Protein AF-0000000067792414 (afdb_homodimer)

Sequence (280 aa):
MQKIRAKAVCLFRNDGKILLAEGYDPIKDEHYVLPLGGGIEFGESSQAAAEREVQEEISAATSDFSLLGVSENIFSCNGKPGHEIVFVYEARFQDELLYQQDIIHGIETNGVPIVTRWFDIDLLRSGEINFYPHGIVDMIMQKIRAKAVCLFRNDGKILLAEGYDPIKDEHYVLPLGGGIEFGESSQAAAEREVQEEISAATSDFSLLGVSENIFSCNGKPGHEIVFVYEARFQDELLYQQDIIHGIETNGVPIVTRWFDIDLLRSGEINFYPHGIVDMI

Organism: Pectobacterium atrosepticum (strain SCRI 1043 / ATCC BAA-672) (NCBI:txid218491)

Secondary structure (DSSP, 8-state):
---PEEEEEEE-EETTEEEEEEEEETTTTEEEEE-EEEEPPTT--HHHHHHHHHHHHH---EEEEEEEEEEEEEEEETTEEEEEEEEEEEEEESSGGGGG-SEEEEE-TTS-EEEEEEEEHHHHHHTSS-BSSTTSGGG-/---PEEEEEEE-EETTEEEEEEEEETTTTEEEEE-EEEEPPTT--HHHHHHHHHHHHH---EEEEEEEEEEEEEEEETTEEEEEEEEEEEEEESSGGGGG-SEEEEE-TTS-EEEEEEEEHHHHHHTSS-BSSTTSGGG-

Foldseek 3Di:
DADAFEKEFEWEDDPQWTKWWWDADPVVRAIATEGQITGDDPPGDSVRRHQVRCCQWQNFHKADKDWLDKDWDWDDDPNRTHTYIYTYIYIYTPDPVVSVDQWGWTAHPVGHIIIMGIGHLVCVLVCVHHYPDPPVNVSD/DADAFEKEFEWEDDPQWTKWWWDADPVVRAIATEGQITGDDPPGDSVRRHQVRCCQWQNFGKADKDWLDKDWDWDDDPNRTHTYIYTYIYIYTPDCVVSVDQWGWTAHPVGHIIIMGIGHLVCVLVCVHHYPDPPVNVSD

Structure (mmCIF, N/CA/C/O backbone):
data_AF-0000000067792414-model_v1
#
loop_
_entity.id
_entity.type
_entity.pdbx_description
1 polymer 'Nudix hydrolase domain-containing protein'
#
loop_
_atom_site.group_PDB
_atom_site.id
_atom_site.type_symbol
_atom_site.label_atom_id
_atom_site.label_alt_id
_atom_site.label_comp_id
_atom_site.label_asym_id
_atom_site.label_entity_id
_atom_site.label_seq_id
_atom_site.pdbx_PDB_ins_code
_atom_site.Cartn_x
_atom_site.Cartn_y
_atom_site.Cartn_z
_atom_site.occupancy
_atom_site.B_iso_or_equiv
_atom_site.auth_seq_id
_atom_site.auth_comp_id
_atom_site.auth_asym_id
_atom_site.auth_atom_id
_atom_site.pdbx_PDB_model_num
ATOM 1 N N . MET A 1 1 ? -2.379 9.438 -19.266 1 58.72 1 MET A N 1
ATOM 2 C CA . MET A 1 1 ? -1.65 9.797 -18.062 1 58.72 1 MET A CA 1
ATOM 3 C C . MET A 1 1 ? -1.178 8.555 -17.312 1 58.72 1 MET A C 1
ATOM 5 O O . MET A 1 1 ? -1.906 7.562 -17.234 1 58.72 1 MET A O 1
ATOM 9 N N . GLN A 1 2 ? 0.109 8.438 -16.969 1 82.12 2 GLN A N 1
ATOM 10 C CA . GLN A 1 2 ? 0.71 7.312 -16.25 1 82.12 2 GLN A CA 1
ATOM 11 C C . GLN A 1 2 ? 0.039 7.098 -14.906 1 82.12 2 GLN A C 1
ATOM 13 O O . GLN A 1 2 ? -0.348 8.062 -14.234 1 82.12 2 GLN A O 1
ATOM 18 N N . LYS A 1 3 ? -0.367 5.957 -14.664 1 91.75 3 LYS A N 1
ATOM 19 C CA . LYS A 1 3 ? -1.106 5.652 -13.445 1 91.75 3 LYS A CA 1
ATOM 20 C C . LYS A 1 3 ? -0.312 4.715 -12.539 1 91.75 3 LYS A C 1
ATOM 22 O O . LYS A 1 3 ? 0.442 3.869 -13.023 1 91.75 3 LYS A O 1
ATOM 27 N N . ILE A 1 4 ? -0.487 4.969 -11.227 1 97.69 4 ILE A N 1
ATOM 28 C CA . ILE A 1 4 ? 0.033 4.027 -10.242 1 97.69 4 ILE A CA 1
ATOM 29 C C . ILE A 1 4 ? -0.891 2.816 -10.148 1 97.69 4 ILE A C 1
ATOM 31 O O . ILE A 1 4 ? -2.084 2.959 -9.875 1 97.69 4 ILE A O 1
ATOM 35 N N . ARG A 1 5 ? -0.398 1.658 -10.359 1 96.94 5 ARG A N 1
ATOM 36 C CA . ARG A 1 5 ? -1.213 0.448 -10.359 1 96.94 5 ARG A CA 1
ATOM 37 C C . ARG A 1 5 ? -1.241 -0.192 -8.969 1 96.94 5 ARG A C 1
ATOM 39 O O . ARG A 1 5 ? -0.203 -0.322 -8.32 1 96.94 5 ARG A O 1
ATOM 46 N N . ALA A 1 6 ? -2.389 -0.502 -8.531 1 98.31 6 ALA A N 1
ATOM 47 C CA . ALA A 1 6 ? -2.574 -1.26 -7.293 1 98.31 6 ALA A CA 1
ATOM 48 C C . ALA A 1 6 ? -2.758 -2.746 -7.586 1 98.31 6 ALA A C 1
ATOM 50 O O . ALA A 1 6 ? -3.645 -3.131 -8.352 1 98.31 6 ALA A O 1
ATOM 51 N N . LYS A 1 7 ? -1.931 -3.557 -6.953 1 97.94 7 LYS A N 1
ATOM 52 C CA . LYS A 1 7 ? -1.979 -4.996 -7.184 1 97.94 7 LYS A CA 1
ATOM 53 C C . LYS A 1 7 ? -1.979 -5.766 -5.863 1 97.94 7 LYS A C 1
ATOM 55 O O . LYS A 1 7 ? -1.58 -5.227 -4.828 1 97.94 7 LYS A O 1
ATOM 60 N N . ALA A 1 8 ? -2.463 -6.918 -5.926 1 98.5 8 ALA A N 1
ATOM 61 C CA . ALA A 1 8 ? -2.383 -7.875 -4.824 1 98.5 8 ALA A CA 1
ATOM 62 C C . ALA A 1 8 ? -1.858 -9.227 -5.309 1 98.5 8 ALA A C 1
ATOM 64 O O . ALA A 1 8 ? -2.248 -9.703 -6.379 1 98.5 8 ALA A O 1
ATOM 65 N N . VAL A 1 9 ? -0.968 -9.75 -4.527 1 98.25 9 VAL A N 1
ATOM 66 C CA . VAL A 1 9 ? -0.445 -11.07 -4.855 1 98.25 9 VAL A CA 1
ATOM 67 C C . VAL A 1 9 ? -0.562 -11.984 -3.639 1 98.25 9 VAL A C 1
ATOM 69 O O . VAL A 1 9 ? -0.75 -11.516 -2.514 1 98.25 9 VAL A O 1
ATOM 72 N N . CYS A 1 10 ? -0.439 -13.234 -3.885 1 98.31 10 CYS A N 1
ATOM 73 C CA . CYS A 1 10 ? -0.606 -14.242 -2.836 1 98.31 10 CYS A CA 1
ATOM 74 C C . CYS A 1 10 ? 0.487 -15.297 -2.914 1 98.31 10 CYS A C 1
ATOM 76 O O . CYS A 1 10 ? 0.725 -15.875 -3.977 1 98.31 10 CYS A O 1
ATOM 78 N N . LEU A 1 11 ? 1.101 -15.508 -1.815 1 98.06 11 LEU A N 1
ATOM 79 C CA . LEU A 1 11 ? 2.152 -16.516 -1.709 1 98.06 11 LEU A CA 1
ATOM 80 C C . LEU A 1 11 ? 1.638 -17.766 -1.017 1 98.06 11 LEU A C 1
ATOM 82 O O . LEU A 1 11 ? 0.864 -17.688 -0.061 1 98.06 11 LEU A O 1
ATOM 86 N N . PHE A 1 12 ? 2.033 -18.875 -1.453 1 98.19 12 PHE A N 1
ATOM 87 C CA . PHE A 1 12 ? 1.779 -20.172 -0.854 1 98.19 12 PHE A CA 1
ATOM 88 C C . PHE A 1 12 ? 3.088 -20.891 -0.542 1 98.19 12 PHE A C 1
ATOM 90 O O . PHE A 1 12 ? 3.926 -21.078 -1.426 1 98.19 12 PHE A O 1
ATOM 97 N N . ARG A 1 13 ? 3.227 -21.25 0.721 1 97 13 ARG A N 1
ATOM 98 C CA . ARG A 1 13 ? 4.461 -21.906 1.148 1 97 13 ARG A CA 1
ATOM 99 C C . ARG A 1 13 ? 4.227 -23.391 1.432 1 97 13 ARG A C 1
ATOM 101 O O . ARG A 1 13 ? 3.168 -23.766 1.941 1 97 13 ARG A O 1
ATOM 108 N N . ASN A 1 14 ? 5.207 -24.109 1.056 1 96.25 14 ASN A N 1
ATOM 109 C CA . ASN A 1 14 ? 5.207 -25.547 1.294 1 96.25 14 ASN A CA 1
ATOM 110 C C . ASN A 1 14 ? 6.625 -26.094 1.411 1 96.25 14 ASN A C 1
ATOM 112 O O . ASN A 1 14 ? 7.363 -26.141 0.426 1 96.25 14 ASN A O 1
ATOM 116 N N . ASP A 1 15 ? 7.062 -26.609 2.607 1 95.38 15 ASP A N 1
ATOM 117 C CA . ASP A 1 15 ? 8.336 -27.297 2.84 1 95.38 15 ASP A CA 1
ATOM 118 C C . ASP A 1 15 ? 9.5 -26.469 2.301 1 95.38 15 ASP A C 1
ATOM 120 O O . ASP A 1 15 ? 10.305 -26.969 1.507 1 95.38 15 ASP A O 1
ATOM 124 N N . GLY A 1 16 ? 9.516 -25.203 2.693 1 95.25 16 GLY A N 1
ATOM 125 C CA . GLY A 1 16 ? 10.617 -24.328 2.328 1 95.25 16 GLY A CA 1
ATOM 126 C C . GLY A 1 16 ? 10.547 -23.844 0.895 1 95.25 16 GLY A C 1
ATOM 127 O O . GLY A 1 16 ? 11.516 -23.281 0.374 1 95.25 16 GLY A O 1
ATOM 128 N N . LYS A 1 17 ? 9.43 -24.047 0.242 1 97.19 17 LYS A N 1
ATOM 129 C CA . LYS A 1 17 ? 9.234 -23.609 -1.141 1 97.19 17 LYS A CA 1
ATOM 130 C C . LYS A 1 17 ? 8.047 -22.656 -1.263 1 97.19 17 LYS A C 1
ATOM 132 O O . LYS A 1 17 ? 7.195 -22.609 -0.376 1 97.19 17 LYS A O 1
ATOM 137 N N . ILE A 1 18 ? 8.016 -21.938 -2.367 1 97.44 18 ILE A N 1
ATOM 138 C CA . ILE A 1 18 ? 6.938 -21.016 -2.686 1 97.44 18 ILE A CA 1
ATOM 139 C C . ILE A 1 18 ? 6.406 -21.312 -4.09 1 97.44 18 ILE A C 1
ATOM 141 O O . ILE A 1 18 ? 7.184 -21.547 -5.016 1 97.44 18 ILE A O 1
ATOM 145 N N . LEU A 1 19 ? 5.094 -21.344 -4.191 1 97.62 19 LEU A N 1
ATOM 146 C CA . LEU A 1 19 ? 4.473 -21.547 -5.496 1 97.62 19 LEU A CA 1
ATOM 147 C C . LEU A 1 19 ? 4.523 -20.266 -6.324 1 97.62 19 LEU A C 1
ATOM 149 O O . LEU A 1 19 ? 4.023 -19.219 -5.895 1 97.62 19 LEU A O 1
ATOM 153 N N . LEU A 1 20 ? 5.121 -20.344 -7.5 1 97.38 20 LEU A N 1
ATOM 154 C CA . LEU A 1 20 ? 5.25 -19.188 -8.375 1 97.38 20 LEU A CA 1
ATOM 155 C C . LEU A 1 20 ? 4.949 -19.562 -9.82 1 97.38 20 LEU A C 1
ATOM 157 O O . LEU A 1 20 ? 5.145 -20.703 -10.227 1 97.38 20 LEU A O 1
ATOM 161 N N . ALA A 1 21 ? 4.434 -18.578 -10.531 1 96.81 21 ALA A N 1
ATOM 162 C CA . ALA A 1 21 ? 4.227 -18.734 -11.969 1 96.81 21 ALA A CA 1
ATOM 163 C C . ALA A 1 21 ? 5.5 -18.406 -12.75 1 96.81 21 ALA A C 1
ATOM 165 O O . ALA A 1 21 ? 6.238 -17.484 -12.383 1 96.81 21 ALA A O 1
ATOM 166 N N . GLU A 1 22 ? 5.668 -19.094 -13.797 1 95.31 22 GLU A N 1
ATOM 167 C CA . GLU A 1 22 ? 6.836 -18.859 -14.648 1 95.31 22 GLU A CA 1
ATOM 168 C C . GLU A 1 22 ? 6.5 -17.938 -15.812 1 95.31 22 GLU A C 1
ATOM 170 O O . GLU A 1 22 ? 5.41 -18.031 -16.391 1 95.31 22 GLU A O 1
ATOM 175 N N . GLY A 1 23 ? 7.453 -17 -16.047 1 91.56 23 GLY A N 1
ATOM 176 C CA . GLY A 1 23 ? 7.375 -16.125 -17.219 1 91.56 23 GLY A CA 1
ATOM 177 C C . GLY A 1 23 ? 8.664 -16.094 -18.016 1 91.56 23 GLY A C 1
ATOM 178 O O . GLY A 1 23 ? 9.695 -16.594 -17.562 1 91.56 23 GLY A O 1
ATOM 179 N N . TYR A 1 24 ? 8.492 -15.578 -19.281 1 89.94 24 TYR A N 1
ATOM 180 C CA . TYR A 1 24 ? 9.648 -15.438 -20.172 1 89.94 24 TYR A CA 1
ATOM 181 C C . TYR A 1 24 ? 9.648 -14.086 -20.859 1 89.94 24 TYR A C 1
ATOM 183 O O . TYR A 1 24 ? 8.617 -13.648 -21.391 1 89.94 24 TYR A O 1
ATOM 191 N N . ASP A 1 25 ? 10.719 -13.398 -20.719 1 87.38 25 ASP A N 1
ATOM 192 C CA . ASP A 1 25 ? 10.93 -12.141 -21.422 1 87.38 25 ASP A CA 1
ATOM 193 C C . ASP A 1 25 ? 11.781 -12.352 -22.672 1 87.38 25 ASP A C 1
ATOM 195 O O . ASP A 1 25 ? 13 -12.484 -22.594 1 87.38 25 ASP A O 1
ATOM 199 N N . PRO A 1 26 ? 11.195 -12.32 -23.812 1 87.5 26 PRO A N 1
ATOM 200 C CA . PRO A 1 26 ? 11.938 -12.617 -25.031 1 87.5 26 PRO A CA 1
ATOM 201 C C . PRO A 1 26 ? 12.961 -11.531 -25.375 1 87.5 26 PRO A C 1
ATOM 203 O O . PRO A 1 26 ? 13.969 -11.812 -26.031 1 87.5 26 PRO A O 1
ATOM 206 N N . ILE A 1 27 ? 12.734 -10.289 -25.016 1 85.31 27 ILE A N 1
ATOM 207 C CA . ILE A 1 27 ? 13.648 -9.188 -25.297 1 85.31 27 ILE A CA 1
ATOM 208 C C . ILE A 1 27 ? 14.938 -9.375 -24.5 1 85.31 27 ILE A C 1
ATOM 210 O O . ILE A 1 27 ? 16.031 -9.266 -25.047 1 85.31 27 ILE A O 1
ATOM 214 N N . LYS A 1 28 ? 14.797 -9.797 -23.266 1 84.94 28 LYS A N 1
ATOM 215 C CA . LYS A 1 28 ? 15.953 -9.984 -22.391 1 84.94 28 LYS A CA 1
ATOM 216 C C . LYS A 1 28 ? 16.438 -11.43 -22.422 1 84.94 28 LYS A C 1
ATOM 218 O O . LYS A 1 28 ? 17.484 -11.75 -21.844 1 84.94 28 LYS A O 1
ATOM 223 N N . ASP A 1 29 ? 15.711 -12.188 -23.078 1 87.94 29 ASP A N 1
ATOM 224 C CA . ASP A 1 29 ? 15.969 -13.625 -23.094 1 87.94 29 ASP A CA 1
ATOM 225 C C . ASP A 1 29 ? 16.141 -14.164 -21.672 1 87.94 29 ASP A C 1
ATOM 227 O O . ASP A 1 29 ? 17.141 -14.836 -21.391 1 87.94 29 ASP A O 1
ATOM 231 N N . GLU A 1 30 ? 15.188 -13.852 -20.781 1 90.88 30 GLU A N 1
ATOM 232 C CA . GLU A 1 30 ? 15.289 -14.164 -19.359 1 90.88 30 GLU A CA 1
ATOM 233 C C . GLU A 1 30 ? 14 -14.805 -18.844 1 90.88 30 GLU A C 1
ATOM 235 O O . GLU A 1 30 ? 12.906 -14.344 -19.156 1 90.88 30 GLU A O 1
ATOM 240 N N . HIS A 1 31 ? 14.258 -15.945 -18.109 1 93.06 31 HIS A N 1
ATOM 241 C CA . HIS A 1 31 ? 13.141 -16.531 -17.375 1 93.06 31 HIS A CA 1
ATOM 242 C C . HIS A 1 31 ? 12.953 -15.836 -16.031 1 93.06 31 HIS A C 1
ATOM 244 O O . HIS A 1 31 ? 13.93 -15.461 -15.375 1 93.06 31 HIS A O 1
ATOM 250 N N . TYR A 1 32 ? 11.742 -15.617 -15.703 1 94.44 32 TYR A N 1
ATOM 251 C CA . TYR A 1 32 ? 11.445 -15.023 -14.398 1 94.44 32 TYR A CA 1
ATOM 252 C C . TYR A 1 32 ? 10.242 -15.695 -13.758 1 94.44 32 TYR A C 1
ATOM 254 O O . TYR A 1 32 ? 9.547 -16.5 -14.391 1 94.44 32 TYR A O 1
ATOM 262 N N . VAL A 1 33 ? 10.094 -15.438 -12.477 1 96 33 VAL A N 1
ATOM 263 C CA . VAL A 1 33 ? 8.953 -16 -11.758 1 96 33 VAL A CA 1
ATOM 264 C C . VAL A 1 33 ? 8.18 -14.891 -11.055 1 96 33 VAL A C 1
ATOM 266 O O . VAL A 1 33 ? 8.734 -13.844 -10.734 1 96 33 VAL A O 1
ATOM 269 N N . LEU A 1 34 ? 6.887 -15.156 -10.891 1 95.5 34 LEU A N 1
ATOM 270 C CA . LEU A 1 34 ? 5.988 -14.195 -10.258 1 95.5 34 LEU A CA 1
ATOM 271 C C . LEU A 1 34 ? 5 -14.906 -9.336 1 95.5 34 LEU A C 1
ATOM 273 O O . LEU A 1 34 ? 4.594 -16.031 -9.609 1 95.5 34 LEU A O 1
ATOM 277 N N . PRO A 1 35 ? 4.625 -14.234 -8.297 1 97.19 35 PRO A N 1
ATOM 278 C CA . PRO A 1 35 ? 3.521 -14.797 -7.516 1 97.19 35 PRO A CA 1
ATOM 279 C C . PRO A 1 35 ? 2.188 -14.75 -8.258 1 97.19 35 PRO A C 1
ATOM 281 O O . PRO A 1 35 ? 2.061 -14.039 -9.258 1 97.19 35 PRO A O 1
ATOM 284 N N . LEU A 1 36 ? 1.256 -15.578 -7.762 1 97.12 36 LEU A N 1
ATOM 285 C CA . LEU A 1 36 ? -0.116 -15.445 -8.242 1 97.12 36 LEU A CA 1
ATOM 286 C C . LEU A 1 36 ? -0.734 -14.133 -7.766 1 97.12 36 LEU A C 1
ATOM 288 O O . LEU A 1 36 ? -0.473 -13.688 -6.645 1 97.12 36 LEU A O 1
ATOM 292 N N . GLY A 1 37 ? -1.509 -13.562 -8.516 1 97.44 37 GLY A N 1
ATOM 293 C CA . GLY A 1 37 ? -2.123 -12.289 -8.164 1 97.44 37 GLY A CA 1
ATOM 294 C C . GLY A 1 37 ? -2.381 -11.398 -9.367 1 97.44 37 GLY A C 1
ATOM 295 O O . GLY A 1 37 ? -2.25 -11.836 -10.508 1 97.44 37 GLY A O 1
ATOM 296 N N . GLY A 1 38 ? -2.812 -10.148 -9.07 1 96.88 38 GLY A N 1
ATOM 297 C CA . GLY A 1 38 ? -3.131 -9.227 -10.148 1 96.88 38 GLY A CA 1
ATOM 298 C C . GLY A 1 38 ? -3.67 -7.898 -9.648 1 96.88 38 GLY A C 1
ATOM 299 O O . GLY A 1 38 ? -3.418 -7.508 -8.508 1 96.88 38 GLY A O 1
ATOM 300 N N . GLY A 1 39 ? -4.324 -7.238 -10.594 1 97.12 39 GLY A N 1
ATOM 301 C CA . GLY A 1 39 ? -4.812 -5.902 -10.289 1 97.12 39 GLY A CA 1
ATOM 302 C C . GLY A 1 39 ? -5.965 -5.898 -9.305 1 97.12 39 GLY A C 1
ATOM 303 O O . GLY A 1 39 ? -6.82 -6.785 -9.344 1 97.12 39 GLY A O 1
ATOM 304 N N . ILE A 1 40 ? -5.965 -4.895 -8.438 1 98.19 40 ILE A N 1
ATOM 305 C CA . ILE A 1 40 ? -7.078 -4.633 -7.539 1 98.19 40 ILE A CA 1
ATOM 306 C C . ILE A 1 40 ? -8.125 -3.771 -8.25 1 98.19 40 ILE A C 1
ATOM 308 O O . ILE A 1 40 ? -7.793 -2.74 -8.836 1 98.19 40 ILE A O 1
ATOM 312 N N . GLU A 1 41 ? -9.359 -4.184 -8.188 1 97.44 41 GLU A N 1
ATOM 313 C CA . GLU A 1 41 ? -10.438 -3.387 -8.766 1 97.44 41 GLU A CA 1
ATOM 314 C C . GLU A 1 41 ? -10.961 -2.363 -7.762 1 97.44 41 GLU A C 1
ATOM 316 O O . GLU A 1 41 ? -10.969 -2.615 -6.555 1 97.44 41 GLU A O 1
ATOM 321 N N . PHE A 1 42 ? -11.43 -1.312 -8.352 1 97.75 42 PHE A N 1
ATOM 322 C CA . PHE A 1 42 ? -11.984 -0.268 -7.504 1 97.75 42 PHE A CA 1
ATOM 323 C C . PHE A 1 42 ? -13.109 -0.818 -6.637 1 97.75 42 PHE A C 1
ATOM 325 O O . PHE A 1 42 ? -14.016 -1.486 -7.141 1 97.75 42 PHE A O 1
ATOM 332 N N . GLY A 1 43 ? -13.016 -0.556 -5.305 1 97.31 43 GLY A N 1
ATOM 333 C CA . GLY A 1 43 ? -14.039 -1.001 -4.375 1 97.31 43 GLY A CA 1
ATOM 334 C C . GLY A 1 43 ? -13.789 -2.398 -3.838 1 97.31 43 GLY A C 1
ATOM 335 O O . GLY A 1 43 ? -14.492 -2.852 -2.926 1 97.31 43 GLY A O 1
ATOM 336 N N . GLU A 1 44 ? -12.836 -3.062 -4.375 1 97.62 44 GLU A N 1
ATOM 337 C CA . GLU A 1 44 ? -12.422 -4.395 -3.939 1 97.62 44 GLU A CA 1
ATOM 338 C C . GLU A 1 44 ? -11.234 -4.316 -2.994 1 97.62 44 GLU A C 1
ATOM 340 O O . GLU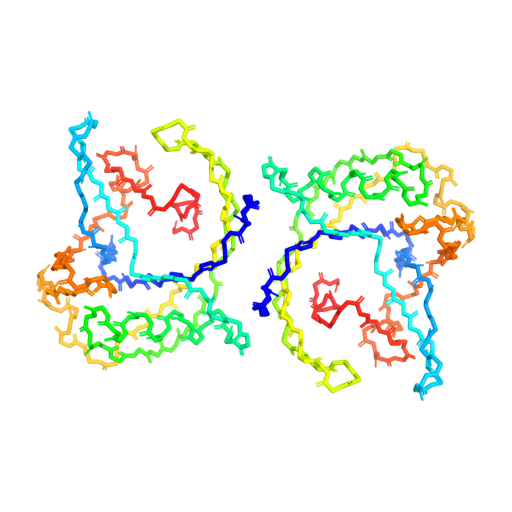 A 1 44 ? -10.258 -3.611 -3.27 1 97.62 44 GLU A O 1
ATOM 345 N N . SER A 1 45 ? -11.367 -4.965 -1.84 1 98.25 45 SER A N 1
ATOM 346 C CA . SER A 1 45 ? -10.203 -4.992 -0.968 1 98.25 45 SER A CA 1
ATOM 347 C C . SER A 1 45 ? -9.039 -5.734 -1.623 1 98.25 45 SER A C 1
ATOM 349 O O . SER A 1 45 ? -9.25 -6.602 -2.477 1 98.25 45 SER A O 1
ATOM 351 N N . SER A 1 46 ? -7.855 -5.418 -1.183 1 98.69 46 SER A N 1
ATOM 352 C CA . SER A 1 46 ? -6.672 -6.09 -1.709 1 98.69 46 SER A CA 1
ATOM 353 C C . SER A 1 46 ? -6.727 -7.59 -1.439 1 98.69 46 SER A C 1
ATOM 355 O O . SER A 1 46 ? -6.32 -8.391 -2.283 1 98.69 46 SER A O 1
ATOM 357 N N . GLN A 1 47 ? -7.184 -7.988 -0.277 1 98.69 47 GLN A N 1
ATOM 358 C CA . GLN A 1 47 ? -7.301 -9.414 0.031 1 98.69 47 GLN A CA 1
ATOM 359 C C . GLN A 1 47 ? -8.281 -10.102 -0.915 1 98.69 47 GLN A C 1
ATOM 361 O O . GLN A 1 47 ? -8 -11.188 -1.426 1 98.69 47 GLN A O 1
ATOM 366 N N . ALA A 1 48 ? -9.43 -9.477 -1.096 1 98.62 48 ALA A N 1
ATOM 367 C CA . ALA A 1 48 ? -10.422 -10.023 -2.014 1 98.62 48 ALA A CA 1
ATOM 368 C C . ALA A 1 48 ? -9.852 -10.156 -3.424 1 98.62 48 ALA A C 1
ATOM 370 O O . ALA A 1 48 ? -10.133 -11.133 -4.125 1 98.62 48 ALA A O 1
ATOM 371 N N . ALA A 1 49 ? -9.148 -9.164 -3.846 1 98.5 49 ALA A N 1
ATOM 372 C CA . ALA A 1 49 ? -8.508 -9.211 -5.156 1 98.5 49 ALA A CA 1
ATOM 373 C C . ALA A 1 49 ? -7.551 -10.391 -5.262 1 98.5 49 ALA A C 1
ATOM 375 O O . ALA A 1 49 ? -7.551 -11.117 -6.262 1 98.5 49 ALA A O 1
ATOM 376 N N . ALA A 1 50 ? -6.73 -10.578 -4.211 1 98.44 50 ALA A N 1
ATOM 377 C CA . ALA A 1 50 ? -5.801 -11.703 -4.195 1 98.44 50 ALA A CA 1
ATOM 378 C C . ALA A 1 50 ? -6.539 -13.031 -4.324 1 98.44 50 ALA A C 1
ATOM 380 O O . ALA A 1 50 ? -6.156 -13.883 -5.125 1 98.44 50 ALA A O 1
ATOM 381 N N . GLU A 1 51 ? -7.574 -13.125 -3.547 1 98.5 51 GLU A N 1
ATOM 382 C CA . GLU A 1 51 ? -8.375 -14.344 -3.576 1 98.5 51 GLU A CA 1
ATOM 383 C C . GLU A 1 51 ? -8.992 -14.57 -4.953 1 98.5 51 GLU A C 1
ATOM 385 O O . GLU A 1 51 ? -8.914 -15.68 -5.5 1 98.5 51 GLU A O 1
ATOM 390 N N . ARG A 1 52 ? -9.594 -13.547 -5.473 1 97.88 52 ARG A N 1
ATOM 391 C CA . ARG A 1 52 ? -10.227 -13.633 -6.781 1 97.88 52 ARG A CA 1
ATOM 392 C C . ARG A 1 52 ? -9.211 -14 -7.859 1 97.88 52 ARG A C 1
ATOM 394 O O . ARG A 1 52 ? -9.469 -14.875 -8.688 1 97.88 52 ARG A O 1
ATOM 401 N N . GLU A 1 53 ? -8.078 -13.359 -7.895 1 97.5 53 GLU A N 1
ATOM 402 C CA . GLU A 1 53 ? -7.047 -13.602 -8.898 1 97.5 53 GLU A CA 1
ATOM 403 C C . GLU A 1 53 ? -6.539 -15.039 -8.844 1 97.5 53 GLU A C 1
ATOM 405 O O . GLU A 1 53 ? -6.285 -15.656 -9.875 1 97.5 53 GLU A O 1
ATOM 410 N N . VAL A 1 54 ? -6.344 -15.609 -7.613 1 97.62 54 VAL A N 1
ATOM 411 C CA . VAL A 1 54 ? -5.895 -16.984 -7.473 1 97.62 54 VAL A CA 1
ATOM 412 C C . VAL A 1 54 ? -6.941 -17.938 -8.055 1 97.62 54 VAL A C 1
ATOM 414 O O . VAL A 1 54 ? -6.605 -18.875 -8.781 1 97.62 54 VAL A O 1
ATOM 417 N N . GLN A 1 55 ? -8.172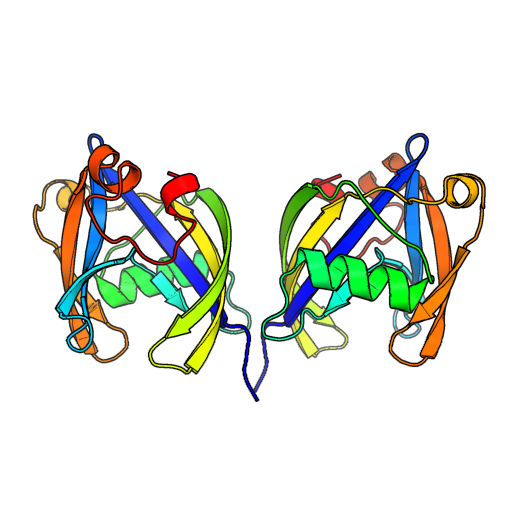 -17.641 -7.738 1 97 55 GLN A N 1
ATOM 418 C CA . GLN A 1 55 ? -9.258 -18.438 -8.297 1 97 55 GLN A CA 1
ATOM 419 C C . GLN A 1 55 ? -9.273 -18.359 -9.82 1 97 55 GLN A C 1
ATOM 421 O O . GLN A 1 55 ? -9.43 -19.375 -10.5 1 97 55 GLN A O 1
ATOM 426 N N . GLU A 1 56 ? -9.172 -17.188 -10.32 1 96.06 56 GLU A N 1
ATOM 427 C CA . GLU A 1 56 ? -9.195 -16.984 -11.766 1 96.06 56 GLU A CA 1
ATOM 428 C C . GLU A 1 56 ? -8.008 -17.656 -12.438 1 96.06 56 GLU A C 1
ATOM 430 O O . GLU A 1 56 ? -8.156 -18.266 -13.5 1 96.06 56 GLU A O 1
ATOM 435 N N . GLU A 1 57 ? -6.852 -17.625 -11.867 1 96.5 57 GLU A N 1
ATOM 436 C CA . GLU A 1 57 ? -5.621 -18.078 -12.508 1 96.5 57 GLU A CA 1
ATOM 437 C C . GLU A 1 57 ? -5.473 -19.594 -12.414 1 96.5 57 GLU A C 1
ATOM 439 O O . GLU A 1 57 ? -5.094 -20.25 -13.391 1 96.5 57 GLU A O 1
ATOM 444 N N . ILE A 1 58 ? -5.758 -20.203 -11.195 1 96.38 58 ILE A N 1
ATOM 445 C CA . ILE A 1 58 ? -5.465 -21.625 -11.07 1 96.38 58 ILE A CA 1
ATOM 446 C C . ILE A 1 58 ? -6.676 -22.359 -10.492 1 96.38 58 ILE A C 1
ATOM 448 O O . ILE A 1 58 ? -6.57 -23.516 -10.062 1 96.38 58 ILE A O 1
ATOM 452 N N . SER A 1 59 ? -7.801 -21.734 -10.359 1 95.31 59 SER A N 1
ATOM 453 C CA . SER A 1 59 ? -9.062 -22.312 -9.906 1 95.31 59 SER A CA 1
ATOM 454 C C . SER A 1 59 ? -8.922 -22.922 -8.516 1 95.31 59 SER A C 1
ATOM 456 O O . SER A 1 59 ? -9.398 -24.031 -8.273 1 95.31 59 SER A O 1
ATOM 458 N N . ALA A 1 60 ? -8.281 -22.25 -7.676 1 96.94 60 ALA A N 1
ATOM 459 C CA . ALA A 1 60 ? -8.062 -22.75 -6.324 1 96.94 60 ALA A CA 1
ATOM 460 C C . ALA A 1 60 ? -8.766 -21.891 -5.285 1 96.94 60 ALA A C 1
ATOM 462 O O . ALA A 1 60 ? -8.711 -20.656 -5.355 1 96.94 60 ALA A O 1
ATOM 463 N N . ALA A 1 61 ? -9.359 -22.594 -4.332 1 97.5 61 ALA A N 1
ATOM 464 C CA . ALA A 1 61 ? -9.914 -21.891 -3.174 1 97.5 61 ALA A CA 1
ATOM 465 C C . ALA A 1 61 ? -8.852 -21.672 -2.102 1 97.5 61 ALA A C 1
ATOM 467 O O . ALA A 1 61 ? -8.016 -22.547 -1.864 1 97.5 61 ALA A O 1
ATOM 468 N N . THR A 1 62 ? -8.977 -20.5 -1.447 1 98.19 62 THR A N 1
ATOM 469 C CA . THR A 1 62 ? -7.938 -20.141 -0.494 1 98.19 62 THR A CA 1
ATOM 470 C C . THR A 1 62 ? -8.547 -19.703 0.836 1 98.19 62 THR A C 1
ATOM 472 O O . THR A 1 62 ? -9.734 -19.375 0.902 1 98.19 62 THR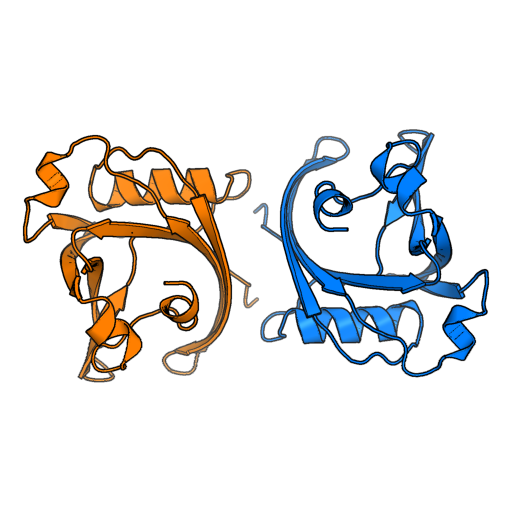 A O 1
ATOM 475 N N . SER A 1 63 ? -7.719 -19.828 1.916 1 97.69 63 SER A N 1
ATOM 476 C CA . SER A 1 63 ? -8.094 -19.422 3.262 1 97.69 63 SER A CA 1
ATOM 477 C C . SER A 1 63 ? -6.887 -18.906 4.039 1 97.69 63 SER A C 1
ATOM 479 O O . SER A 1 63 ? -5.77 -18.906 3.525 1 97.69 63 SER A O 1
ATOM 481 N N . ASP A 1 64 ? -7.137 -18.266 5.254 1 97.94 64 ASP A N 1
ATOM 482 C CA . ASP A 1 64 ? -6.117 -17.891 6.227 1 97.94 64 ASP A CA 1
ATOM 483 C C . ASP A 1 64 ? -5.164 -16.844 5.648 1 97.94 64 ASP A C 1
ATOM 485 O O . ASP A 1 64 ? -3.941 -17 5.711 1 97.94 64 ASP A O 1
ATOM 489 N N . PHE A 1 65 ? -5.684 -15.828 5.16 1 98.31 65 PHE A N 1
ATOM 490 C CA . PHE A 1 65 ? -4.867 -14.758 4.594 1 98.31 65 PHE A CA 1
ATOM 491 C C . PHE A 1 65 ? -4.137 -13.992 5.695 1 98.31 65 PHE A C 1
ATOM 493 O O . PHE A 1 65 ? -4.703 -13.734 6.758 1 98.31 65 PHE A O 1
ATOM 500 N N . SER A 1 66 ? -2.941 -13.688 5.438 1 98.06 66 SER A N 1
ATOM 501 C CA . SER A 1 66 ? -2.145 -12.781 6.254 1 98.06 66 SER A CA 1
ATOM 502 C C . SER A 1 66 ? -1.353 -11.805 5.391 1 98.06 66 SER A C 1
ATOM 504 O O . SER A 1 66 ? -0.681 -12.211 4.441 1 98.06 66 SER A O 1
ATOM 506 N N . LEU A 1 67 ? -1.468 -10.578 5.719 1 97.75 67 LEU A N 1
ATOM 507 C CA . LEU A 1 67 ? -0.7 -9.57 4.992 1 97.75 67 LEU A CA 1
ATOM 508 C C . LEU A 1 67 ? 0.756 -9.562 5.445 1 97.75 67 LEU A C 1
ATOM 510 O O . LEU A 1 67 ? 1.051 -9.266 6.605 1 97.75 67 LEU A O 1
ATOM 514 N N . LEU A 1 68 ? 1.655 -9.82 4.523 1 97.19 68 LEU A N 1
ATOM 515 C CA . LEU A 1 68 ? 3.08 -9.836 4.84 1 97.19 68 LEU A CA 1
ATOM 516 C C . LEU A 1 68 ? 3.668 -8.43 4.75 1 97.19 68 LEU A C 1
ATOM 518 O O . LEU A 1 68 ? 4.613 -8.102 5.469 1 97.19 68 LEU A O 1
ATOM 522 N N . GLY A 1 69 ? 3.176 -7.66 3.848 1 96.81 69 GLY A N 1
ATOM 523 C CA . GLY A 1 69 ? 3.645 -6.305 3.617 1 96.81 69 GLY A CA 1
ATOM 524 C C . GLY A 1 69 ? 3.131 -5.707 2.32 1 96.81 69 GLY A C 1
ATOM 525 O O . GLY A 1 69 ? 2.277 -6.297 1.655 1 96.81 69 GLY A O 1
ATOM 526 N N . VAL A 1 70 ? 3.506 -4.492 2.07 1 97.69 70 VAL A N 1
ATOM 527 C CA . VAL A 1 70 ? 3.166 -3.781 0.842 1 97.69 70 VAL A CA 1
ATOM 528 C C . VAL A 1 70 ? 4.441 -3.268 0.175 1 97.69 70 VAL A C 1
ATOM 530 O O . VAL A 1 70 ? 5.285 -2.648 0.828 1 97.69 70 VAL A O 1
ATOM 533 N N . SER A 1 71 ? 4.566 -3.592 -1.081 1 96.69 71 SER A N 1
ATOM 534 C CA . SER A 1 71 ? 5.746 -3.18 -1.833 1 96.69 71 SER A CA 1
ATOM 535 C C . SER A 1 71 ? 5.418 -2.047 -2.801 1 96.69 71 SER A C 1
ATOM 537 O O . SER A 1 71 ? 4.398 -2.094 -3.496 1 96.69 71 SER A O 1
ATOM 539 N N . GLU A 1 72 ? 6.199 -1.025 -2.77 1 97.38 72 GLU A N 1
ATOM 540 C CA . GLU A 1 72 ? 6.156 0.034 -3.773 1 97.38 72 GLU A CA 1
ATOM 541 C C . GLU A 1 72 ? 7.277 -0.131 -4.797 1 97.38 72 GLU A C 1
ATOM 543 O O . GLU A 1 72 ? 8.453 -0.185 -4.434 1 97.38 72 GLU A O 1
ATOM 548 N N . ASN A 1 73 ? 6.902 -0.246 -6.09 1 96.12 73 ASN A N 1
ATOM 549 C CA . ASN A 1 73 ? 7.887 -0.485 -7.141 1 96.12 73 ASN A CA 1
ATOM 550 C C . ASN A 1 73 ? 7.836 0.597 -8.219 1 96.12 73 ASN A C 1
ATOM 552 O O . ASN A 1 73 ? 6.785 0.825 -8.82 1 96.12 73 ASN A O 1
ATOM 556 N N . ILE A 1 74 ? 8.859 1.285 -8.375 1 96.06 74 ILE A N 1
ATOM 557 C CA . ILE A 1 74 ? 9.07 2.217 -9.477 1 96.06 74 ILE A CA 1
ATOM 558 C C . ILE A 1 74 ? 10.133 1.663 -10.43 1 96.06 74 ILE A C 1
ATOM 560 O O . ILE A 1 74 ? 11.258 1.385 -10.008 1 96.06 74 ILE A O 1
ATOM 564 N N . PHE A 1 75 ? 9.734 1.478 -11.688 1 93.56 75 PHE A N 1
ATOM 565 C CA . PHE A 1 75 ? 10.625 0.746 -12.586 1 93.56 75 PHE A CA 1
ATOM 566 C C . PHE A 1 75 ? 10.43 1.196 -14.031 1 93.56 75 PHE A C 1
ATOM 568 O O . PHE A 1 75 ? 9.602 2.068 -14.305 1 93.56 75 PHE A O 1
ATOM 575 N N . SER A 1 76 ? 11.312 0.747 -14.867 1 90.38 76 SER A N 1
ATOM 576 C CA . SER A 1 76 ? 11.211 0.937 -16.312 1 90.38 76 SER A CA 1
ATOM 577 C C . SER A 1 76 ? 11.258 -0.397 -17.047 1 90.38 76 SER A C 1
ATOM 579 O O . SER A 1 76 ? 12.102 -1.247 -16.75 1 90.38 76 SER A O 1
ATOM 581 N N . CYS A 1 77 ? 10.227 -0.635 -17.797 1 81.94 77 CYS A N 1
ATOM 582 C CA . CYS A 1 77 ? 10.188 -1.821 -18.641 1 81.94 77 CYS A CA 1
ATOM 583 C C . CYS A 1 77 ? 10.133 -1.438 -20.125 1 81.94 77 CYS A C 1
ATOM 585 O O . CYS A 1 77 ? 9.172 -0.818 -20.578 1 81.94 77 CYS A O 1
ATOM 587 N N . ASN A 1 78 ? 11.18 -1.919 -20.828 1 83.06 78 ASN A N 1
ATOM 588 C CA . ASN A 1 78 ? 11.266 -1.606 -22.25 1 83.06 78 ASN A CA 1
ATOM 589 C C . ASN A 1 78 ? 11.102 -0.112 -22.5 1 83.06 78 ASN A C 1
ATOM 591 O O . ASN A 1 78 ? 10.344 0.291 -23.391 1 83.06 78 ASN A O 1
ATOM 595 N N . GLY A 1 79 ? 11.633 0.748 -21.609 1 84.62 79 GLY A N 1
ATOM 596 C CA . GLY A 1 79 ? 11.641 2.195 -21.766 1 84.62 79 GLY A CA 1
ATOM 597 C C . GLY A 1 79 ? 10.383 2.857 -21.219 1 84.62 79 GLY A C 1
ATOM 598 O O . GLY A 1 79 ? 10.258 4.082 -21.25 1 84.62 79 GLY A O 1
ATOM 599 N N . LYS A 1 80 ? 9.5 2.084 -20.906 1 90.62 80 LYS A N 1
ATOM 600 C CA . LYS A 1 80 ? 8.273 2.645 -20.344 1 90.62 80 LYS A CA 1
ATOM 601 C C . LYS A 1 80 ? 8.305 2.621 -18.828 1 90.62 80 LYS A C 1
ATOM 603 O O . LYS A 1 80 ? 8.523 1.568 -18.219 1 90.62 80 LYS A O 1
ATOM 608 N N . PRO A 1 81 ? 8.086 3.803 -18.25 1 93.88 81 PRO A N 1
ATOM 609 C CA . PRO A 1 81 ? 8.102 3.814 -16.781 1 93.88 81 PRO A CA 1
ATOM 610 C C . PRO A 1 81 ? 6.879 3.127 -16.172 1 93.88 81 PRO A C 1
ATOM 612 O O . PRO A 1 81 ? 5.797 3.148 -16.766 1 93.88 81 PRO A O 1
ATOM 615 N N . GLY A 1 82 ? 7.078 2.502 -15.078 1 95.44 82 GLY A N 1
ATOM 616 C CA . GLY A 1 82 ? 6.008 1.889 -14.305 1 95.44 82 GLY A CA 1
ATOM 617 C C . GLY A 1 82 ? 6.039 2.268 -12.836 1 95.44 82 GLY A C 1
ATOM 618 O O . GLY A 1 82 ? 7.094 2.633 -12.312 1 95.44 82 GLY A O 1
ATOM 619 N N . HIS A 1 83 ? 4.941 2.24 -12.172 1 97.5 83 HIS A N 1
ATOM 620 C CA . HIS A 1 83 ? 4.738 2.504 -10.758 1 97.5 83 HIS A CA 1
ATOM 621 C C . HIS A 1 83 ? 3.602 1.656 -10.195 1 97.5 83 HIS A C 1
ATOM 623 O O . HIS A 1 83 ? 2.461 1.766 -10.648 1 97.5 83 HIS A O 1
ATOM 629 N N . GLU A 1 84 ? 3.982 0.768 -9.273 1 97.25 84 GLU A N 1
ATOM 630 C CA . GLU A 1 84 ? 2.941 -0.104 -8.734 1 97.25 84 GLU A CA 1
ATOM 631 C C . GLU A 1 84 ? 3.059 -0.235 -7.223 1 97.25 84 GLU A C 1
ATOM 633 O O . GLU A 1 84 ? 4.156 -0.154 -6.668 1 97.25 84 GLU A O 1
ATOM 638 N N . ILE A 1 85 ? 1.992 -0.365 -6.586 1 98.25 85 ILE A N 1
ATOM 639 C CA . ILE A 1 85 ? 1.848 -0.723 -5.18 1 98.25 85 ILE A CA 1
ATOM 640 C C . ILE A 1 85 ? 1.271 -2.133 -5.062 1 98.25 85 ILE A C 1
ATOM 642 O O . ILE A 1 85 ? 0.171 -2.402 -5.547 1 98.25 85 ILE A O 1
ATOM 646 N N . VAL A 1 86 ? 2.02 -2.973 -4.41 1 98.25 86 VAL A N 1
ATOM 647 C CA . VAL A 1 86 ? 1.648 -4.383 -4.422 1 98.25 86 VAL A CA 1
ATOM 648 C C . VAL A 1 86 ? 1.424 -4.875 -2.994 1 98.25 86 VAL A C 1
ATOM 650 O O . VAL A 1 86 ? 2.357 -4.906 -2.189 1 98.25 86 VAL A O 1
ATOM 653 N N . PHE A 1 87 ? 0.216 -5.242 -2.664 1 98.62 87 PHE A N 1
ATOM 654 C CA . PHE A 1 87 ? -0.075 -5.953 -1.423 1 98.62 87 PHE A CA 1
ATOM 655 C C . PHE A 1 87 ? 0.353 -7.41 -1.52 1 98.62 87 PHE A C 1
ATOM 657 O O . PHE A 1 87 ? -0.023 -8.117 -2.461 1 98.62 87 PHE A O 1
ATOM 664 N N . VAL A 1 88 ? 1.134 -7.863 -0.546 1 98.56 88 VAL A N 1
ATOM 665 C CA . VAL A 1 88 ? 1.657 -9.227 -0.569 1 98.56 88 VAL A CA 1
ATOM 666 C C . VAL A 1 88 ? 1.036 -10.039 0.565 1 98.56 88 VAL A C 1
ATOM 668 O O . VAL A 1 88 ? 1.282 -9.758 1.741 1 98.56 88 VAL A O 1
ATOM 671 N N . TYR A 1 89 ? 0.281 -11.016 0.199 1 98.62 89 TYR A N 1
ATOM 672 C CA . TYR A 1 89 ? -0.38 -11.875 1.171 1 98.62 89 TYR A CA 1
ATOM 673 C C . TYR A 1 89 ? 0.252 -13.266 1.186 1 98.62 89 TYR A C 1
ATOM 675 O O . TYR A 1 89 ? 0.833 -13.695 0.189 1 98.62 89 TYR A O 1
ATOM 683 N N . GLU A 1 90 ? 0.15 -13.867 2.275 1 98.38 90 GLU A N 1
ATOM 684 C CA . GLU A 1 90 ? 0.292 -15.312 2.387 1 98.38 90 GLU A CA 1
ATOM 685 C C . GLU A 1 90 ? -1.046 -15.977 2.707 1 98.38 90 GLU A C 1
ATOM 687 O O . GLU A 1 90 ? -1.845 -15.43 3.473 1 98.38 90 GLU A O 1
ATOM 692 N N . ALA A 1 91 ? -1.303 -17.062 2.08 1 98.62 91 ALA A N 1
ATOM 693 C CA . ALA A 1 91 ? -2.541 -17.797 2.314 1 98.62 91 ALA A CA 1
ATOM 694 C C . ALA A 1 91 ? -2.316 -19.312 2.186 1 98.62 91 ALA A C 1
ATOM 696 O O . ALA A 1 91 ? -1.188 -19.75 1.968 1 98.62 91 ALA A O 1
ATOM 697 N N . ARG A 1 92 ? -3.43 -20.062 2.418 1 98.44 92 ARG A N 1
ATOM 698 C CA . ARG A 1 92 ? -3.395 -21.516 2.277 1 98.44 92 ARG A CA 1
ATOM 699 C C . ARG A 1 92 ? -4.434 -22 1.271 1 98.44 92 ARG A C 1
ATOM 701 O O . ARG A 1 92 ? -5.527 -21.438 1.186 1 98.44 92 ARG A O 1
ATOM 708 N N . PHE A 1 93 ? -4.066 -23.078 0.614 1 98.12 93 PHE A N 1
ATOM 709 C CA . PHE A 1 93 ? -5.07 -23.75 -0.2 1 98.12 93 PHE A CA 1
ATOM 710 C C . PHE A 1 93 ? -6.062 -24.5 0.678 1 98.12 93 PHE A C 1
ATOM 712 O O . PHE A 1 93 ? -5.672 -25.156 1.648 1 98.12 93 PHE A O 1
ATOM 719 N N . GLN A 1 94 ? -7.273 -24.375 0.276 1 97.69 94 GLN A N 1
ATOM 720 C CA . GLN A 1 94 ? -8.258 -25.188 0.978 1 97.69 94 GLN A CA 1
ATOM 721 C C . GLN A 1 94 ? -8.117 -26.672 0.614 1 97.69 94 GLN A C 1
ATOM 723 O O . GLN A 1 94 ? -8.336 -27.547 1.453 1 97.69 94 GLN A O 1
ATOM 728 N N . ASP A 1 95 ? -7.824 -26.938 -0.652 1 97 95 ASP A N 1
ATOM 729 C CA . ASP A 1 95 ? -7.531 -28.297 -1.109 1 97 95 ASP A CA 1
ATOM 730 C C . ASP A 1 95 ? -6.059 -28.641 -0.896 1 97 95 ASP A C 1
ATOM 732 O O . ASP A 1 95 ? -5.203 -28.234 -1.684 1 97 95 ASP A O 1
ATOM 736 N N . GLU A 1 96 ? -5.758 -29.484 -0.006 1 95 96 GLU A N 1
ATOM 737 C CA . GLU A 1 96 ? -4.398 -29.844 0.386 1 95 96 GLU A CA 1
ATOM 738 C C . GLU A 1 96 ? -3.68 -30.594 -0.726 1 95 96 GLU A C 1
ATOM 740 O O . GLU A 1 96 ? -2.449 -30.688 -0.734 1 95 96 GLU A O 1
ATOM 745 N N . LEU A 1 97 ? -4.414 -31.156 -1.592 1 95.25 97 LEU A N 1
ATOM 746 C CA . LEU A 1 97 ? -3.818 -31.922 -2.674 1 95.25 97 LEU A CA 1
ATOM 747 C C . LEU A 1 97 ? -2.977 -31.031 -3.58 1 95.25 97 LEU A C 1
ATOM 749 O O . LEU A 1 97 ? -2.068 -31.516 -4.262 1 95.25 97 LEU A O 1
ATOM 753 N N . LEU A 1 98 ? -3.26 -29.781 -3.562 1 96.25 98 LEU A N 1
ATOM 754 C CA . LEU A 1 98 ? -2.52 -28.859 -4.41 1 96.25 98 LEU A CA 1
ATOM 755 C C . LEU A 1 98 ? -1.062 -28.766 -3.971 1 96.25 98 LEU A C 1
ATOM 757 O O . LEU A 1 98 ? -0.175 -28.531 -4.797 1 96.25 98 LEU A O 1
ATOM 761 N N . TYR A 1 99 ? -0.821 -29.047 -2.686 1 96.94 99 TYR A N 1
ATOM 762 C CA . TYR A 1 99 ? 0.539 -28.953 -2.166 1 96.94 99 TYR A CA 1
ATOM 763 C C . TYR A 1 99 ? 1.378 -30.141 -2.615 1 96.94 99 TYR A C 1
ATOM 765 O O . TYR A 1 99 ? 2.605 -30.125 -2.51 1 96.94 99 TYR A O 1
ATOM 773 N N . GLN A 1 100 ? 0.683 -31.094 -3.117 1 94.88 100 GLN A N 1
ATOM 774 C CA . GLN A 1 100 ? 1.379 -32.312 -3.523 1 94.88 100 GLN A CA 1
ATOM 775 C C . GLN A 1 100 ? 1.683 -32.281 -5.02 1 94.88 100 GLN A C 1
ATOM 777 O O . GLN A 1 100 ? 2.369 -33.188 -5.527 1 94.88 100 GLN A O 1
ATOM 782 N N . GLN A 1 101 ? 1.104 -31.328 -5.691 1 95.06 101 GLN A N 1
ATOM 783 C CA . GLN A 1 101 ? 1.343 -31.219 -7.129 1 95.06 101 GLN A CA 1
ATOM 784 C C . GLN A 1 101 ? 2.641 -30.484 -7.418 1 95.06 101 GLN A C 1
ATOM 786 O O . GLN A 1 101 ? 2.867 -29.391 -6.883 1 95.06 101 GLN A O 1
ATOM 791 N N . ASP A 1 102 ? 3.412 -31.062 -8.258 1 91.94 102 ASP A N 1
ATOM 792 C CA . ASP A 1 102 ? 4.668 -30.406 -8.625 1 91.94 102 ASP A CA 1
ATOM 793 C C . ASP A 1 102 ? 4.418 -29.188 -9.516 1 91.94 102 ASP A C 1
ATOM 795 O O . ASP A 1 102 ? 5.102 -28.172 -9.391 1 91.94 102 ASP A O 1
ATOM 799 N N . ILE A 1 103 ? 3.457 -29.438 -10.391 1 94.19 103 ILE A N 1
ATOM 800 C CA . ILE A 1 103 ? 3.092 -28.406 -11.352 1 94.19 103 ILE A CA 1
ATOM 801 C C . ILE A 1 103 ? 1.589 -28.141 -11.281 1 94.19 103 ILE A C 1
ATOM 803 O O . ILE A 1 103 ? 0.79 -29.078 -11.227 1 94.19 103 ILE A O 1
ATOM 807 N N . ILE A 1 104 ? 1.296 -26.922 -11.219 1 94.38 104 ILE A N 1
ATOM 808 C CA . ILE A 1 104 ? -0.104 -26.516 -11.312 1 94.38 104 ILE A CA 1
ATOM 809 C C . ILE A 1 104 ? -0.313 -25.641 -12.539 1 94.38 104 ILE A C 1
ATOM 811 O O . ILE A 1 104 ? 0.303 -24.578 -12.656 1 94.38 104 ILE A O 1
ATOM 815 N N . HIS A 1 105 ? -1.143 -26.078 -13.375 1 93.5 105 HIS A N 1
ATOM 816 C CA . HIS A 1 105 ? -1.42 -25.297 -14.578 1 93.5 105 HIS A CA 1
ATOM 817 C C . HIS A 1 105 ? -2.443 -24.203 -14.297 1 93.5 105 HIS A C 1
ATOM 819 O O . HIS A 1 105 ? -3.354 -24.391 -13.492 1 93.5 105 HIS A O 1
ATOM 825 N N . GLY A 1 106 ? -2.162 -23.094 -14.961 1 92.69 106 GLY A N 1
ATOM 826 C CA . GLY A 1 106 ? -3.072 -21.969 -14.789 1 92.69 106 GLY A CA 1
ATOM 827 C C . GLY A 1 106 ? -3.258 -21.156 -16.047 1 92.69 106 GLY A C 1
ATOM 828 O O . GLY A 1 106 ? -2.834 -21.562 -17.125 1 92.69 106 GLY A O 1
ATOM 829 N N . ILE A 1 107 ? -4.09 -20.125 -15.906 1 90.56 107 ILE A N 1
ATOM 830 C CA . ILE A 1 107 ? -4.371 -19.219 -17.016 1 90.56 107 ILE A CA 1
ATOM 831 C C . ILE A 1 107 ? -4.297 -17.781 -16.531 1 90.56 107 ILE A C 1
ATOM 833 O O . ILE A 1 107 ? -4.836 -17.438 -15.484 1 90.56 107 ILE A O 1
ATOM 837 N N . GLU A 1 108 ? -3.621 -16.984 -17.359 1 85.19 108 GLU A N 1
ATOM 838 C CA . GLU A 1 108 ? -3.592 -15.562 -17.047 1 85.19 108 GLU A CA 1
ATOM 839 C C . GLU A 1 108 ? -4.926 -14.898 -17.375 1 85.19 108 GLU A C 1
ATOM 841 O O . GLU A 1 108 ? -5.773 -15.492 -18.047 1 85.19 108 GLU A O 1
ATOM 846 N N . THR A 1 109 ? -5.043 -13.711 -16.812 1 77.06 109 THR A N 1
ATOM 847 C CA . THR A 1 109 ? -6.289 -12.992 -17.031 1 77.06 109 THR A CA 1
ATOM 848 C C . THR A 1 109 ? -6.527 -12.758 -18.516 1 77.06 109 THR A C 1
ATOM 850 O O . THR A 1 109 ? -7.672 -12.648 -18.953 1 77.06 109 THR A O 1
ATOM 853 N N . ASN A 1 110 ? -5.457 -12.727 -19.203 1 79.06 110 ASN A N 1
ATOM 854 C CA . ASN A 1 110 ? -5.602 -12.5 -20.641 1 79.06 110 ASN A CA 1
ATOM 855 C C . ASN A 1 110 ? -5.812 -13.805 -21.391 1 79.06 110 ASN A C 1
ATOM 857 O O . ASN A 1 110 ? -5.895 -13.805 -22.625 1 79.06 110 ASN A O 1
ATOM 861 N N . GLY A 1 111 ? -5.828 -14.859 -20.719 1 82.94 111 GLY A N 1
ATOM 862 C CA . GLY A 1 111 ? -6.113 -16.156 -21.328 1 82.94 111 GLY A CA 1
ATOM 863 C C . GLY A 1 111 ? -4.863 -16.938 -21.656 1 82.94 111 GLY A C 1
ATOM 864 O O . GLY A 1 111 ? -4.949 -18.078 -22.125 1 82.94 111 GLY A O 1
ATOM 865 N N . VAL A 1 112 ? -3.764 -16.406 -21.422 1 85.62 112 VAL A N 1
ATOM 866 C CA . VAL A 1 112 ? -2.5 -17.078 -21.719 1 85.62 112 VAL A CA 1
ATOM 867 C C . VAL A 1 112 ? -2.201 -18.125 -20.641 1 85.62 112 VAL A C 1
ATOM 869 O O . VAL A 1 112 ? -2.26 -17.828 -19.453 1 85.62 112 VAL A O 1
ATOM 872 N N . PRO A 1 113 ? -1.932 -19.25 -21.172 1 90.5 113 PRO A N 1
ATOM 873 C CA . PRO A 1 113 ? -1.594 -20.281 -20.188 1 90.5 113 PRO A CA 1
ATOM 874 C C . PRO A 1 113 ? -0.332 -19.953 -19.391 1 90.5 113 PRO A C 1
ATOM 876 O O . PRO A 1 113 ? 0.597 -19.344 -19.938 1 90.5 113 PRO A O 1
ATOM 879 N N . ILE A 1 114 ? -0.442 -20.391 -18.125 1 90.44 114 ILE A N 1
ATOM 880 C CA . ILE A 1 114 ? 0.754 -20.234 -17.297 1 90.44 114 ILE A CA 1
ATOM 881 C C . ILE A 1 114 ? 1.056 -21.531 -16.562 1 90.44 114 ILE A C 1
ATOM 883 O O . ILE A 1 114 ? 0.161 -22.359 -16.359 1 90.44 114 ILE A O 1
ATOM 887 N N . VAL A 1 115 ? 2.342 -21.656 -16.25 1 95.19 115 VAL A N 1
ATOM 888 C CA . VAL A 1 115 ? 2.803 -22.797 -15.477 1 95.19 115 VAL A CA 1
ATOM 889 C C . VAL A 1 115 ? 3.311 -22.312 -14.117 1 95.19 115 VAL A C 1
ATOM 891 O O . VAL A 1 115 ? 4.105 -21.375 -14.039 1 95.19 115 VAL A O 1
ATOM 894 N N . THR A 1 116 ? 2.775 -22.969 -13.086 1 97.12 116 THR A N 1
ATO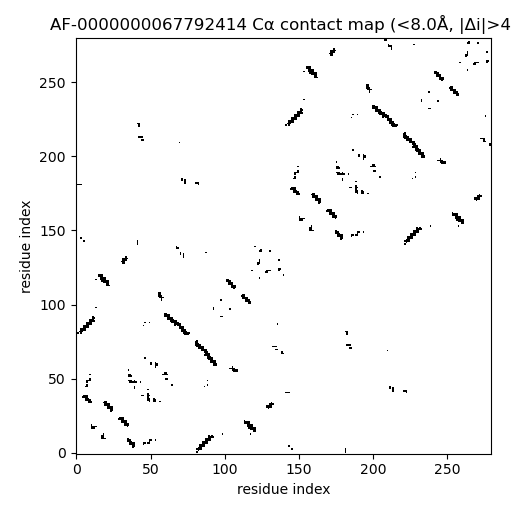M 895 C CA . THR A 1 116 ? 3.252 -22.641 -11.742 1 97.12 116 THR A CA 1
ATOM 896 C C . THR A 1 116 ? 4.035 -23.812 -11.156 1 97.12 116 THR A C 1
ATOM 898 O O . THR A 1 116 ? 3.682 -24.969 -11.367 1 97.12 116 THR A O 1
ATOM 901 N N . ARG A 1 117 ? 5.078 -23.469 -10.438 1 97.19 117 ARG A N 1
ATOM 902 C CA . ARG A 1 117 ? 5.934 -24.453 -9.789 1 97.19 117 ARG A CA 1
ATOM 903 C C . ARG A 1 117 ? 6.359 -23.984 -8.398 1 97.19 117 ARG A C 1
ATOM 905 O O . ARG A 1 117 ? 6.195 -22.812 -8.055 1 97.19 117 ARG A O 1
ATOM 912 N N . TRP A 1 118 ? 6.809 -25 -7.648 1 97.69 118 TRP A N 1
ATOM 913 C CA . TRP A 1 118 ? 7.352 -24.703 -6.324 1 97.69 118 TRP A CA 1
ATOM 914 C C . TRP A 1 118 ? 8.836 -24.375 -6.406 1 97.69 118 TRP A C 1
ATOM 916 O O . TRP A 1 118 ? 9.625 -25.172 -6.918 1 97.69 118 TRP A O 1
ATOM 926 N N . PHE A 1 119 ? 9.219 -23.203 -5.922 1 96.88 119 PHE A N 1
ATOM 927 C CA . PHE A 1 119 ? 10.609 -22.781 -5.961 1 96.88 119 PHE A CA 1
ATOM 928 C C . PHE A 1 119 ? 11.18 -22.672 -4.551 1 96.88 119 PHE A C 1
ATOM 930 O O . PHE A 1 119 ? 10.508 -22.188 -3.639 1 96.88 119 PHE A O 1
ATOM 937 N N . ASP A 1 120 ? 12.438 -23.047 -4.438 1 96.44 120 ASP A N 1
ATOM 938 C CA . ASP A 1 120 ? 13.125 -22.984 -3.152 1 96.44 120 ASP A CA 1
ATOM 939 C C . ASP A 1 120 ? 13.328 -21.547 -2.697 1 96.44 120 ASP A C 1
ATOM 941 O O . ASP A 1 120 ? 13.844 -20.719 -3.447 1 96.44 120 ASP A O 1
ATOM 945 N N . ILE A 1 121 ? 12.961 -21.297 -1.449 1 95.81 121 ILE A N 1
ATOM 946 C CA . ILE A 1 121 ? 13.016 -19.938 -0.904 1 95.81 121 ILE A CA 1
ATOM 947 C C . ILE A 1 121 ? 14.469 -19.453 -0.874 1 95.81 121 ILE A C 1
ATOM 949 O O . ILE A 1 121 ? 14.75 -18.281 -1.146 1 95.81 121 ILE A O 1
ATOM 953 N N . ASP A 1 122 ? 15.336 -20.328 -0.57 1 95.31 122 ASP A N 1
ATOM 954 C CA . ASP A 1 122 ? 16.75 -19.969 -0.488 1 95.31 122 ASP A CA 1
ATOM 955 C C . ASP A 1 122 ? 17.281 -19.516 -1.85 1 95.31 122 ASP A C 1
ATOM 957 O O . ASP A 1 122 ? 18.078 -18.594 -1.935 1 95.31 122 ASP A O 1
ATOM 961 N N . LEU A 1 123 ? 16.844 -20.172 -2.877 1 94.5 123 LEU A N 1
ATOM 962 C CA . LEU A 1 123 ? 17.266 -19.812 -4.223 1 94.5 123 LEU A CA 1
ATOM 963 C C . LEU A 1 123 ? 16.672 -18.469 -4.629 1 94.5 123 LEU A C 1
ATOM 965 O O . LEU A 1 123 ? 17.312 -17.688 -5.344 1 94.5 123 LEU A O 1
ATOM 969 N N . LEU A 1 124 ? 15.477 -18.203 -4.195 1 94 124 LEU A N 1
ATOM 970 C CA . LEU A 1 124 ? 14.852 -16.906 -4.449 1 94 124 LEU A CA 1
ATOM 971 C C . LEU A 1 124 ? 15.617 -15.789 -3.752 1 94 124 LEU A C 1
ATOM 973 O O . LEU A 1 124 ? 15.898 -14.75 -4.359 1 94 124 LEU A O 1
ATOM 977 N N . ARG A 1 125 ? 16.016 -16.016 -2.543 1 92.94 125 ARG A N 1
ATOM 978 C CA . ARG A 1 125 ? 16.703 -15.016 -1.727 1 92.94 125 ARG A CA 1
ATOM 979 C C . ARG A 1 125 ? 18.109 -14.742 -2.256 1 92.94 125 ARG A C 1
ATOM 981 O O . ARG A 1 125 ? 18.609 -13.617 -2.168 1 92.94 125 ARG A O 1
ATOM 988 N N . SER A 1 126 ? 18.719 -15.727 -2.803 1 92.31 126 SER A N 1
ATOM 989 C CA . SER A 1 126 ? 20.094 -15.594 -3.277 1 92.31 126 SER A CA 1
ATOM 990 C C . SER A 1 126 ? 20.156 -14.812 -4.59 1 92.31 126 SER A C 1
ATOM 992 O O . SER A 1 126 ? 21.219 -14.359 -5 1 92.31 126 SER A O 1
ATOM 994 N N . GLY A 1 127 ? 19.078 -14.773 -5.254 1 90.06 127 GLY A N 1
ATOM 995 C CA . GLY A 1 127 ? 19.047 -14.07 -6.523 1 90.06 127 GLY A CA 1
ATOM 996 C C . GLY A 1 127 ? 19.344 -14.969 -7.711 1 90.06 127 GLY A C 1
ATOM 997 O O . GLY A 1 127 ? 19.484 -14.484 -8.836 1 90.06 127 GLY A O 1
ATOM 998 N N . GLU A 1 128 ? 19.453 -16.203 -7.516 1 92.75 128 GLU A N 1
ATOM 999 C CA . GLU A 1 128 ? 19.688 -17.156 -8.602 1 92.75 128 GLU A CA 1
ATOM 1000 C C . GLU A 1 128 ? 18.5 -17.234 -9.539 1 92.75 128 GLU A C 1
ATOM 1002 O O . GLU A 1 128 ? 18.641 -17.625 -10.703 1 92.75 128 GLU A O 1
ATOM 1007 N N . ILE A 1 129 ? 17.375 -16.969 -8.953 1 92.62 129 ILE A N 1
ATOM 1008 C CA . ILE A 1 129 ? 16.125 -16.969 -9.727 1 92.62 129 ILE A CA 1
ATOM 1009 C C . ILE A 1 129 ? 15.594 -15.539 -9.828 1 92.62 129 ILE A C 1
ATOM 1011 O O . ILE A 1 129 ? 15.5 -14.828 -8.82 1 92.62 129 ILE A O 1
ATOM 1015 N N . ASN A 1 130 ? 15.273 -15.078 -11 1 92.69 130 ASN A N 1
ATOM 1016 C CA . ASN A 1 130 ? 14.688 -13.758 -11.195 1 92.69 130 ASN A CA 1
ATOM 1017 C C . ASN A 1 130 ? 13.242 -13.711 -10.711 1 92.69 130 ASN A C 1
ATOM 1019 O O . ASN A 1 130 ? 12.352 -14.281 -11.352 1 92.69 130 ASN A O 1
ATOM 1023 N N . PHE A 1 131 ? 13.062 -13.008 -9.648 1 93.75 131 PHE A N 1
ATOM 1024 C CA . PHE A 1 131 ? 11.758 -12.93 -9 1 93.75 131 PHE A CA 1
ATOM 1025 C C . PHE A 1 131 ? 11.203 -11.516 -9.078 1 93.75 131 PHE A C 1
ATOM 1027 O O . PHE A 1 131 ? 11.859 -10.555 -8.672 1 93.75 131 PHE A O 1
ATOM 1034 N N . TYR A 1 132 ? 10 -11.336 -9.688 1 92.19 132 TYR A N 1
ATOM 1035 C CA . TYR A 1 132 ? 9.305 -10.055 -9.758 1 92.19 132 TYR A CA 1
ATOM 1036 C C . TYR A 1 132 ? 7.965 -10.117 -9.039 1 92.19 132 TYR A C 1
ATOM 1038 O O . TYR A 1 132 ? 7.332 -11.18 -8.984 1 92.19 132 TYR A O 1
ATOM 1046 N N . PRO A 1 133 ? 7.488 -8.922 -8.617 1 91 133 PRO A N 1
ATOM 1047 C CA . PRO A 1 133 ? 8.242 -7.672 -8.523 1 91 133 PRO A CA 1
ATOM 1048 C C . PRO A 1 133 ? 9.328 -7.719 -7.453 1 91 133 PRO A C 1
ATOM 1050 O O . PRO A 1 133 ? 9.281 -8.562 -6.559 1 91 133 PRO A O 1
ATOM 1053 N N . HIS A 1 134 ? 10.211 -6.82 -7.605 1 84.94 134 HIS A N 1
ATOM 1054 C CA . HIS A 1 134 ? 11.281 -6.754 -6.621 1 84.94 134 HIS A CA 1
ATOM 1055 C C . HIS A 1 134 ? 10.75 -6.367 -5.246 1 84.94 134 HIS A C 1
ATOM 1057 O O . HIS A 1 134 ? 9.664 -5.789 -5.137 1 84.94 134 HIS A O 1
ATOM 1063 N N . 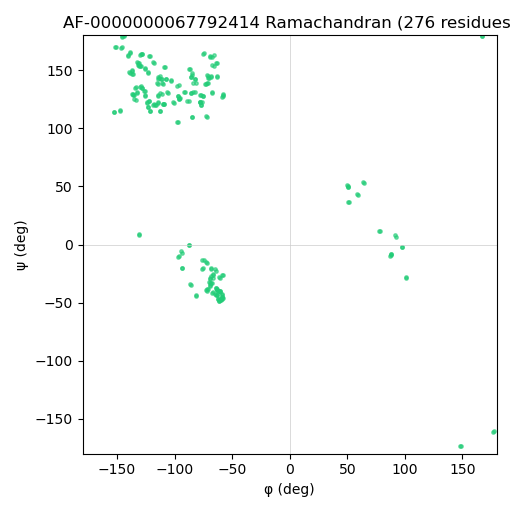GLY A 1 135 ? 11.375 -6.727 -4.188 1 87.56 135 GLY A N 1
ATOM 1064 C CA . GLY A 1 135 ? 10.984 -6.324 -2.844 1 87.56 135 GLY A CA 1
ATOM 1065 C C . GLY A 1 135 ? 10.227 -7.402 -2.094 1 87.56 135 GLY A C 1
ATOM 1066 O O . GLY A 1 135 ? 10.227 -7.426 -0.862 1 87.56 135 GLY A O 1
ATOM 1067 N N . ILE A 1 136 ? 9.562 -8.219 -2.869 1 91.94 136 ILE A N 1
ATOM 1068 C CA . ILE A 1 136 ? 8.75 -9.25 -2.234 1 91.94 136 ILE A CA 1
ATOM 1069 C C . ILE A 1 136 ? 9.656 -10.266 -1.548 1 91.94 136 ILE A C 1
ATOM 1071 O O . ILE A 1 136 ? 9.312 -10.812 -0.495 1 91.94 136 ILE A O 1
ATOM 1075 N N . VAL A 1 137 ? 10.797 -10.461 -2.156 1 90.75 137 VAL A N 1
ATOM 1076 C CA . VAL A 1 137 ? 11.703 -11.469 -1.614 1 90.75 137 VAL A CA 1
ATOM 1077 C C . VAL A 1 137 ? 12.117 -11.078 -0.195 1 90.75 137 VAL A C 1
ATOM 1079 O O . VAL A 1 137 ? 12.32 -11.953 0.656 1 90.75 137 VAL A O 1
ATOM 1082 N N . ASP A 1 138 ? 12.133 -9.82 0.121 1 90.19 138 ASP A N 1
ATOM 1083 C CA . ASP A 1 138 ? 12.508 -9.32 1.441 1 90.19 138 ASP A CA 1
ATOM 1084 C C . ASP A 1 138 ? 11.422 -9.625 2.471 1 90.19 138 ASP A C 1
ATOM 1086 O O . ASP A 1 138 ? 11.656 -9.539 3.678 1 90.19 138 ASP A O 1
ATOM 1090 N N . MET A 1 139 ? 10.297 -9.953 1.993 1 91.94 139 MET A N 1
ATOM 1091 C CA . MET A 1 139 ? 9.156 -10.195 2.875 1 91.94 139 MET A CA 1
ATOM 1092 C C . MET A 1 139 ? 9.047 -11.68 3.225 1 91.94 139 MET A C 1
ATOM 1094 O O . MET A 1 139 ?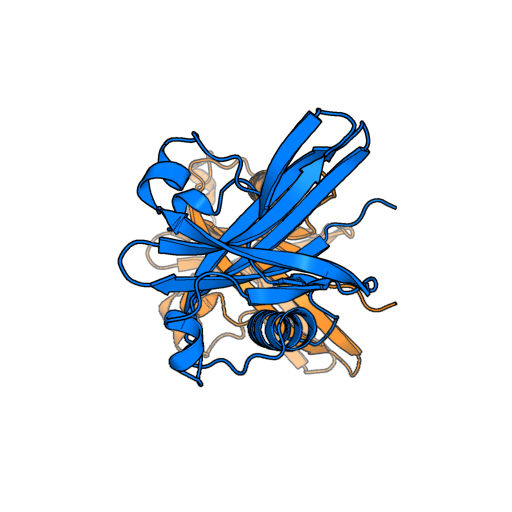 8.266 -12.055 4.102 1 91.94 139 MET A O 1
ATOM 1098 N N . ILE A 1 140 ? 9.664 -12.461 2.406 1 88.06 140 ILE A N 1
ATOM 1099 C CA . ILE A 1 140 ? 9.578 -13.914 2.572 1 88.06 140 ILE A CA 1
ATOM 1100 C C . ILE A 1 140 ? 10.625 -14.375 3.584 1 88.06 140 ILE A C 1
ATOM 1102 O O . ILE A 1 140 ? 11.75 -13.875 3.598 1 88.06 140 ILE A O 1
ATOM 1106 N N . MET B 1 1 ? -13.836 6.738 -14.945 1 58.41 1 MET B N 1
ATOM 1107 C CA . MET B 1 1 ? -13.648 5.473 -14.242 1 58.41 1 MET B CA 1
ATOM 1108 C C . MET B 1 1 ? -13.07 5.707 -12.852 1 58.41 1 MET B C 1
ATOM 1110 O O . MET B 1 1 ? -12.195 6.559 -12.672 1 58.41 1 MET B O 1
ATOM 1114 N N . GLN B 1 2 ? -13.68 5.152 -11.758 1 82.25 2 GLN B N 1
ATOM 1115 C CA . GLN B 1 2 ? -13.25 5.285 -10.367 1 82.25 2 GLN B CA 1
ATOM 1116 C C . GLN B 1 2 ? -11.828 4.762 -10.18 1 82.25 2 GLN B C 1
ATOM 1118 O O . GLN B 1 2 ? -11.445 3.771 -10.805 1 82.25 2 GLN B O 1
ATOM 1123 N N . LYS B 1 3 ? -11.039 5.535 -9.648 1 91.56 3 LYS B N 1
ATOM 1124 C CA . LYS B 1 3 ? -9.633 5.176 -9.492 1 91.56 3 LYS B CA 1
ATOM 1125 C C . LYS B 1 3 ? -9.273 4.988 -8.023 1 91.56 3 LYS B C 1
ATOM 1127 O O . LYS B 1 3 ? -9.836 5.648 -7.148 1 91.56 3 LYS B O 1
ATOM 1132 N N . ILE B 1 4 ? -8.359 4.012 -7.824 1 97.69 4 ILE B N 1
ATOM 1133 C CA . ILE B 1 4 ? -7.758 3.855 -6.504 1 97.69 4 ILE B CA 1
ATOM 1134 C C . ILE B 1 4 ? -6.684 4.918 -6.297 1 97.69 4 ILE B C 1
ATOM 1136 O O . ILE B 1 4 ? -5.73 5.008 -7.078 1 97.69 4 ILE B O 1
ATOM 1140 N N . ARG B 1 5 ? -6.789 5.715 -5.301 1 96.88 5 ARG B N 1
ATOM 1141 C CA . ARG B 1 5 ? -5.848 6.805 -5.062 1 96.88 5 ARG B CA 1
ATOM 1142 C C . ARG B 1 5 ? -4.699 6.348 -4.168 1 96.88 5 ARG B C 1
ATOM 1144 O O . ARG B 1 5 ? -4.922 5.68 -3.156 1 96.88 5 ARG B O 1
ATOM 1151 N N . ALA B 1 6 ? -3.535 6.641 -4.566 1 98.31 6 ALA B N 1
ATOM 1152 C CA . ALA B 1 6 ? -2.344 6.418 -3.752 1 98.31 6 ALA B CA 1
ATOM 1153 C C . ALA B 1 6 ? -1.942 7.691 -3.012 1 98.31 6 ALA B C 1
ATOM 1155 O O . ALA B 1 6 ? -1.734 8.734 -3.629 1 98.31 6 ALA B O 1
ATOM 1156 N N . LYS B 1 7 ? -1.821 7.582 -1.696 1 97.94 7 LYS B N 1
ATOM 1157 C CA . LYS B 1 7 ? -1.484 8.742 -0.874 1 97.94 7 LYS B CA 1
ATOM 1158 C C . LYS B 1 7 ? -0.363 8.414 0.107 1 97.94 7 LYS B C 1
ATOM 1160 O O . LYS B 1 7 ? -0.115 7.242 0.403 1 97.94 7 LYS B O 1
ATOM 1165 N N . ALA B 1 8 ? 0.291 9.398 0.508 1 98.5 8 ALA B N 1
ATOM 1166 C CA . ALA B 1 8 ? 1.275 9.32 1.585 1 98.5 8 ALA B CA 1
ATOM 1167 C C . ALA B 1 8 ? 1.026 10.398 2.635 1 98.5 8 ALA B C 1
ATOM 1169 O O . ALA B 1 8 ? 0.726 11.547 2.297 1 98.5 8 ALA B O 1
ATOM 1170 N N . VAL B 1 9 ? 1.117 9.977 3.854 1 98.25 9 VAL B N 1
ATOM 1171 C CA . VAL B 1 9 ? 0.965 10.93 4.945 1 98.25 9 VAL B CA 1
ATOM 1172 C C . VAL B 1 9 ? 2.146 10.812 5.906 1 98.25 9 VAL B C 1
ATOM 1174 O O . VAL B 1 9 ? 2.875 9.82 5.883 1 98.25 9 VAL B O 1
ATOM 1177 N N . CYS B 1 10 ? 2.293 11.797 6.715 1 98.25 10 CYS B N 1
ATOM 1178 C CA . CYS B 1 10 ? 3.42 11.859 7.637 1 98.25 10 CYS B CA 1
ATOM 1179 C C . CYS B 1 10 ? 2.965 12.289 9.023 1 98.25 10 CYS B C 1
ATOM 1181 O O . CYS B 1 10 ? 2.273 13.305 9.172 1 98.25 10 CYS B O 1
ATOM 1183 N N . LEU B 1 11 ? 3.357 11.531 9.961 1 98 11 LEU B N 1
ATOM 1184 C CA . LEU B 1 11 ? 3.033 11.82 11.359 1 98 11 LEU B CA 1
ATOM 1185 C C . LEU B 1 11 ? 4.238 12.398 12.086 1 98 11 LEU B C 1
ATOM 1187 O O . LEU B 1 11 ? 5.371 11.969 11.867 1 98 11 LEU B O 1
ATOM 1191 N N . PHE B 1 12 ? 4.031 13.32 12.906 1 98.12 12 PHE B N 1
ATOM 1192 C CA . PHE B 1 12 ? 5.012 13.914 13.812 1 98.12 12 PHE B CA 1
ATOM 1193 C C . PHE B 1 12 ? 4.562 13.789 15.258 1 98.12 12 PHE B C 1
ATOM 1195 O O . PHE B 1 12 ? 3.465 14.227 15.617 1 98.12 12 PHE B O 1
ATOM 1202 N N . ARG B 1 13 ? 5.418 13.172 16.031 1 96.94 13 ARG B N 1
ATOM 1203 C CA . ARG B 1 13 ? 5.074 12.953 17.438 1 96.94 13 ARG B CA 1
ATOM 1204 C C . ARG B 1 13 ? 5.891 13.859 18.344 1 96.94 13 ARG B C 1
ATOM 1206 O O . ARG B 1 13 ? 7.066 14.117 18.094 1 96.94 13 ARG B O 1
ATOM 1213 N N . ASN B 1 14 ? 5.215 14.297 19.344 1 96.25 14 ASN B N 1
ATOM 1214 C CA . ASN B 1 14 ? 5.832 15.133 20.359 1 96.25 14 ASN B CA 1
ATOM 1215 C C . ASN B 1 14 ? 5.125 14.992 21.703 1 96.25 14 ASN B C 1
ATOM 1217 O O . ASN B 1 14 ? 3.982 15.43 21.859 1 96.25 14 ASN B O 1
ATOM 1221 N N . ASP B 1 15 ? 5.797 14.422 22.781 1 95.38 15 ASP B N 1
ATOM 1222 C CA . ASP B 1 15 ? 5.305 14.336 24.156 1 95.38 15 ASP B CA 1
ATOM 1223 C C . ASP B 1 15 ? 3.9 13.742 24.203 1 95.38 15 ASP B C 1
ATOM 1225 O O . ASP B 1 15 ? 2.984 14.344 24.766 1 95.38 15 ASP B O 1
ATOM 1229 N N . GLY B 1 16 ? 3.754 12.602 23.516 1 95.19 16 GLY B N 1
ATOM 1230 C CA . GLY B 1 16 ? 2.49 11.883 23.562 1 95.19 16 GLY B CA 1
ATOM 1231 C C . GLY B 1 16 ? 1.426 12.492 22.672 1 95.19 16 GLY B C 1
ATOM 1232 O O . GLY B 1 16 ? 0.251 12.133 22.766 1 95.19 16 GLY B O 1
ATOM 1233 N N . LYS B 1 17 ? 1.811 13.422 21.812 1 97.12 17 LYS B N 1
ATOM 1234 C CA . LYS B 1 17 ? 0.879 14.078 20.906 1 97.12 17 LYS B CA 1
ATOM 1235 C C . LYS B 1 17 ? 1.3 13.883 19.453 1 97.12 17 LYS B C 1
ATOM 1237 O O . LYS B 1 17 ? 2.453 13.555 19.172 1 97.12 17 LYS B O 1
ATOM 1242 N N . ILE B 1 18 ? 0.351 14.109 18.562 1 97.38 18 ILE B N 1
ATOM 1243 C CA . ILE B 1 18 ? 0.574 14.023 17.125 1 97.38 18 ILE B CA 1
ATOM 1244 C C . ILE B 1 18 ? 0.087 15.305 16.453 1 97.38 18 ILE B C 1
ATOM 1246 O O . ILE B 1 18 ? -0.981 15.82 16.781 1 97.38 18 ILE B O 1
ATOM 1250 N N . LEU B 1 19 ? 0.912 15.812 15.547 1 97.62 19 LEU B N 1
ATOM 1251 C CA . LEU B 1 19 ? 0.522 17 14.797 1 97.62 19 LEU B CA 1
ATOM 1252 C C . LEU B 1 19 ? -0.467 16.641 13.688 1 97.62 19 LEU B C 1
ATOM 1254 O O . LEU B 1 19 ? -0.171 15.797 12.836 1 97.62 19 LEU B O 1
ATOM 1258 N N . LEU B 1 20 ? -1.633 17.266 13.719 1 97.31 20 LEU B N 1
ATOM 1259 C CA . LEU B 1 20 ? -2.67 16.984 12.727 1 97.31 20 LEU B CA 1
ATOM 1260 C C . LEU B 1 20 ? -3.316 18.281 12.242 1 97.31 20 LEU B C 1
ATOM 1262 O O . LEU B 1 20 ? -3.357 19.266 12.977 1 97.31 20 LEU B O 1
ATOM 1266 N N . ALA B 1 21 ? -3.748 18.219 11.008 1 96.75 21 ALA B N 1
ATOM 1267 C CA . ALA B 1 21 ? -4.516 19.328 10.453 1 96.75 21 ALA B CA 1
ATOM 1268 C C . ALA B 1 21 ? -5.996 19.203 10.805 1 96.75 21 ALA B C 1
ATOM 1270 O O . ALA B 1 21 ? -6.543 18.094 10.828 1 96.75 21 ALA B O 1
ATOM 1271 N N . GLU B 1 22 ? -6.598 20.312 10.969 1 95.19 22 GLU B N 1
ATOM 1272 C CA . GLU B 1 22 ? -8.023 20.328 11.289 1 95.19 22 GLU B CA 1
ATOM 1273 C C . GLU B 1 22 ? -8.867 20.562 10.039 1 95.19 22 GLU B C 1
ATOM 1275 O O . GLU B 1 22 ? -8.484 21.344 9.172 1 95.19 22 GLU B O 1
ATOM 1280 N N . GLY B 1 23 ? -9.961 19.75 9.977 1 91.38 23 GLY B N 1
ATOM 1281 C CA . GLY B 1 23 ? -10.961 19.938 8.938 1 91.38 23 GLY B CA 1
ATOM 1282 C C . GLY B 1 23 ? -12.383 20 9.484 1 91.38 23 GLY B C 1
ATOM 1283 O O . GLY B 1 23 ? -12.609 19.734 10.664 1 91.38 23 GLY B O 1
ATOM 1284 N N . TYR B 1 24 ? -13.273 20.547 8.578 1 89.62 24 TYR B N 1
ATOM 1285 C CA . TYR B 1 24 ? -14.688 20.656 8.938 1 89.62 24 TYR B CA 1
ATOM 1286 C C . TYR B 1 24 ? -15.578 20.172 7.805 1 89.62 24 TYR B C 1
ATOM 1288 O O . TYR B 1 24 ? -15.375 20.531 6.645 1 89.62 24 TYR B O 1
ATOM 1296 N N . ASP B 1 25 ? -16.422 19.234 8.125 1 87 25 ASP B N 1
ATOM 1297 C CA . ASP B 1 25 ? -17.438 18.75 7.191 1 87 25 ASP B CA 1
ATOM 1298 C C . ASP B 1 25 ? -18.781 19.438 7.438 1 87 25 ASP B C 1
ATOM 1300 O O . ASP B 1 25 ? -19.5 19.094 8.367 1 87 25 ASP B O 1
ATOM 1304 N N . PRO B 1 26 ? -19.141 20.328 6.609 1 87.19 26 PRO B N 1
ATOM 1305 C CA . PRO B 1 26 ? -20.359 21.094 6.848 1 87.19 26 PRO B CA 1
ATOM 1306 C C . PRO B 1 26 ? -21.625 20.25 6.703 1 87.19 26 PRO B C 1
ATOM 1308 O O . PRO B 1 26 ? -22.656 20.547 7.312 1 87.19 26 PRO B O 1
ATOM 1311 N N . ILE B 1 27 ? -21.609 19.219 5.883 1 84.75 27 ILE B N 1
ATOM 1312 C CA . ILE B 1 27 ? -22.766 18.344 5.68 1 84.75 27 ILE B CA 1
ATOM 1313 C C . ILE B 1 27 ? -23.047 17.547 6.953 1 84.75 27 ILE B C 1
ATOM 1315 O O . ILE B 1 27 ? -24.188 17.484 7.418 1 84.75 27 ILE B O 1
ATOM 1319 N N . LYS B 1 28 ? -22.016 17.078 7.578 1 84.56 28 LYS B N 1
ATOM 1320 C CA . LYS B 1 28 ? -22.141 16.281 8.789 1 84.56 28 LYS B CA 1
ATOM 1321 C C . LYS B 1 28 ? -22.047 17.141 10.039 1 84.56 28 LYS B C 1
ATOM 1323 O O . LYS B 1 28 ? -22.266 16.672 11.156 1 84.56 28 LYS B O 1
ATOM 1328 N N . ASP B 1 29 ? -21.734 18.344 9.812 1 87.69 29 ASP B N 1
ATOM 1329 C CA . ASP B 1 29 ? -21.469 19.266 10.906 1 87.69 29 ASP B CA 1
ATOM 1330 C C . ASP B 1 29 ? -20.469 18.672 11.898 1 87.69 29 ASP B C 1
ATOM 1332 O O . ASP B 1 29 ? -20.734 18.625 13.102 1 87.69 29 ASP B O 1
ATOM 1336 N N . GLU B 1 30 ? -19.328 18.156 11.375 1 90.69 30 GLU B N 1
ATOM 1337 C CA . GLU B 1 30 ? -18.359 17.422 12.172 1 90.69 30 GLU B CA 1
ATOM 1338 C C . GLU B 1 30 ? -16.938 17.922 11.906 1 90.69 30 GLU B C 1
ATOM 1340 O O . GLU B 1 30 ? -16.562 18.156 10.758 1 90.69 30 GLU B O 1
ATOM 1345 N N . HIS B 1 31 ? -16.266 18.188 13.086 1 92.88 31 HIS B N 1
ATOM 1346 C CA . HIS B 1 31 ? -14.828 18.453 12.984 1 92.88 31 HIS B CA 1
ATOM 1347 C C . HIS B 1 31 ? -14.023 17.172 12.898 1 92.88 31 HIS B C 1
ATOM 1349 O O . HIS B 1 31 ? -14.367 16.172 13.539 1 92.88 31 HIS B O 1
ATOM 1355 N N . TYR B 1 32 ? -13.055 17.188 12.062 1 94.25 32 TYR B N 1
ATOM 1356 C CA . TYR B 1 32 ? -12.18 16.031 11.953 1 94.25 32 TYR B CA 1
ATOM 1357 C C . TYR B 1 32 ? -10.719 16.453 11.82 1 94.25 32 TYR B C 1
ATOM 1359 O O . TYR B 1 32 ? -10.43 17.641 11.648 1 94.25 32 TYR B O 1
ATOM 1367 N N . VAL B 1 33 ? -9.844 15.508 12.023 1 95.88 33 VAL B N 1
ATOM 1368 C CA . VAL B 1 33 ? -8.422 15.797 11.898 1 95.88 33 VAL B CA 1
ATOM 1369 C C . VAL B 1 33 ? -7.781 14.82 10.906 1 95.88 33 VAL B C 1
ATOM 1371 O O . VAL B 1 33 ? -8.281 13.711 10.711 1 95.88 33 VAL B O 1
ATOM 1374 N N . LEU B 1 34 ? -6.723 15.32 10.273 1 95.38 34 LEU B N 1
ATOM 1375 C CA . LEU B 1 34 ? -5.996 14.539 9.273 1 95.38 34 LEU B CA 1
ATOM 1376 C C . LEU B 1 34 ? -4.492 14.742 9.422 1 95.38 34 LEU B C 1
ATOM 1378 O O . LEU B 1 34 ? -4.039 15.828 9.781 1 95.38 34 LEU B O 1
ATOM 1382 N N . PRO B 1 35 ? -3.762 13.727 9.117 1 97.06 35 PRO B N 1
ATOM 1383 C CA . PRO B 1 35 ? -2.316 13.961 9.031 1 97.06 35 PRO B CA 1
ATOM 1384 C C . PRO B 1 35 ? -1.928 14.828 7.84 1 97.06 35 PRO B C 1
ATOM 1386 O O . PRO B 1 35 ? -2.736 15.039 6.93 1 97.06 35 PRO B O 1
ATOM 1389 N N . LEU B 1 36 ? -0.706 15.383 7.941 1 97.12 36 LEU B N 1
ATOM 1390 C CA . LEU B 1 36 ? -0.141 16.047 6.77 1 97.12 36 LEU B CA 1
ATOM 1391 C C . LEU B 1 36 ? 0.182 15.023 5.68 1 97.12 36 LEU B C 1
ATOM 1393 O O . LEU B 1 36 ? 0.616 13.906 5.973 1 97.12 36 LEU B O 1
ATOM 1397 N N . GLY B 1 37 ? 0.014 15.367 4.516 1 97.38 37 GLY B N 1
ATOM 1398 C CA . GLY B 1 37 ? 0.261 14.453 3.408 1 97.38 37 GLY B CA 1
ATOM 1399 C C . GLY B 1 37 ? -0.644 14.703 2.217 1 97.38 37 GLY B C 1
ATOM 1400 O O . GLY B 1 37 ? -1.352 15.711 2.17 1 97.38 37 GLY B O 1
ATOM 1401 N N . GLY B 1 38 ? -0.553 13.797 1.227 1 96.81 38 GLY B N 1
ATOM 1402 C CA . GLY B 1 38 ? -1.347 13.953 0.019 1 96.81 38 GLY B CA 1
ATOM 1403 C C . GLY B 1 38 ? -1.072 12.883 -1.021 1 96.81 38 GLY B C 1
ATOM 1404 O O . GLY B 1 38 ? -0.601 11.797 -0.69 1 96.81 38 GLY B O 1
ATOM 1405 N N . GLY B 1 39 ? -1.473 13.258 -2.23 1 97.12 39 GLY B N 1
ATOM 1406 C CA . GLY B 1 39 ? -1.366 12.289 -3.311 1 97.12 39 GLY B CA 1
ATOM 1407 C C . GLY B 1 39 ? 0.066 12.023 -3.73 1 97.12 39 GLY B C 1
ATOM 1408 O O . GLY B 1 39 ? 0.899 12.93 -3.738 1 97.12 39 GLY B O 1
ATOM 1409 N N . ILE B 1 40 ? 0.32 10.758 -4.07 1 98.19 40 ILE B N 1
ATOM 1410 C CA . ILE B 1 40 ? 1.591 10.344 -4.66 1 98.19 40 ILE B CA 1
ATOM 1411 C C . ILE B 1 40 ? 1.549 10.547 -6.172 1 98.19 40 ILE B C 1
ATOM 1413 O O . ILE B 1 40 ? 0.602 10.125 -6.836 1 98.19 40 ILE B O 1
ATOM 1417 N N . GLU B 1 41 ? 2.561 11.195 -6.699 1 97.44 41 GLU B N 1
ATOM 1418 C CA . GLU B 1 41 ? 2.65 11.359 -8.148 1 97.44 41 GLU B CA 1
ATOM 1419 C C . GLU B 1 41 ? 3.344 10.164 -8.797 1 97.44 41 GLU B C 1
ATOM 1421 O O . GLU B 1 41 ? 4.23 9.555 -8.195 1 97.44 41 GLU B O 1
ATOM 1426 N N . PHE B 1 42 ? 2.934 9.969 -10.008 1 97.75 42 PHE B N 1
ATOM 1427 C CA . PHE B 1 42 ? 3.545 8.875 -10.742 1 97.75 42 PHE B CA 1
ATOM 1428 C C . PHE B 1 42 ? 5.059 9.047 -10.82 1 97.75 42 PHE B C 1
ATOM 1430 O O . PHE B 1 42 ? 5.547 10.125 -11.172 1 97.75 42 PHE B O 1
ATOM 1437 N N . GLY B 1 43 ? 5.801 7.965 -10.445 1 97.38 43 GLY B N 1
ATOM 1438 C CA . GLY B 1 43 ? 7.25 7.992 -10.5 1 97.38 43 GLY B CA 1
ATOM 1439 C C . GLY B 1 43 ? 7.887 8.531 -9.227 1 97.38 43 GLY B C 1
ATOM 1440 O O . GLY B 1 43 ? 9.109 8.469 -9.062 1 97.38 43 GLY B O 1
ATOM 1441 N N . GLU B 1 44 ? 7.09 9.039 -8.344 1 97.69 44 GLU B N 1
ATOM 1442 C CA . GLU B 1 44 ? 7.523 9.547 -7.047 1 97.69 44 GLU B CA 1
ATOM 1443 C C . GLU B 1 44 ? 7.328 8.5 -5.953 1 97.69 44 GLU B C 1
ATOM 1445 O O . GLU B 1 44 ? 6.266 7.875 -5.867 1 97.69 44 GLU B O 1
ATOM 1450 N N . SER B 1 45 ? 8.391 8.25 -5.203 1 98.31 45 SER B N 1
ATOM 1451 C CA . SER B 1 45 ? 8.195 7.328 -4.086 1 98.31 45 SER B CA 1
ATOM 1452 C C . SER B 1 45 ? 7.211 7.898 -3.068 1 98.31 45 SER B C 1
ATOM 1454 O O . SER B 1 45 ? 7.055 9.117 -2.961 1 98.31 45 SER B O 1
ATOM 1456 N N . SER B 1 46 ? 6.617 7.008 -2.34 1 98.69 46 SER B N 1
ATOM 1457 C CA . SER B 1 46 ? 5.68 7.438 -1.304 1 98.69 46 SER B CA 1
ATOM 1458 C C . SER B 1 46 ? 6.371 8.312 -0.265 1 98.69 46 SER B C 1
ATOM 1460 O O . SER B 1 46 ? 5.789 9.281 0.223 1 98.69 46 SER B O 1
ATOM 1462 N N . GLN B 1 47 ? 7.582 7.988 0.116 1 98.69 47 GLN B N 1
ATOM 1463 C CA . GLN B 1 47 ? 8.32 8.805 1.072 1 98.69 47 GLN B CA 1
ATOM 1464 C C . GLN B 1 47 ? 8.562 10.211 0.523 1 98.69 47 GLN B C 1
ATOM 1466 O O . GLN B 1 47 ? 8.375 11.203 1.231 1 98.69 47 GLN B O 1
ATOM 1471 N N . ALA B 1 48 ? 9.008 10.273 -0.715 1 98.62 48 ALA B N 1
ATOM 1472 C CA . ALA B 1 48 ? 9.234 11.562 -1.355 1 98.62 48 ALA B CA 1
ATOM 1473 C C . ALA B 1 48 ? 7.953 12.391 -1.403 1 98.62 48 ALA B C 1
ATOM 1475 O O . ALA B 1 48 ? 7.984 13.602 -1.21 1 98.62 48 ALA B O 1
ATOM 1476 N N . ALA B 1 49 ? 6.883 11.742 -1.733 1 98.5 49 ALA B N 1
ATOM 1477 C CA . ALA B 1 49 ? 5.59 12.422 -1.754 1 98.5 49 ALA B CA 1
ATOM 1478 C C . ALA B 1 49 ? 5.25 13 -0.383 1 98.5 49 ALA B C 1
ATOM 1480 O O . ALA B 1 49 ? 4.812 14.148 -0.278 1 98.5 49 ALA B O 1
ATOM 1481 N N . ALA B 1 50 ? 5.465 12.18 0.662 1 98.44 50 ALA B N 1
ATOM 1482 C CA . ALA B 1 50 ? 5.203 12.648 2.02 1 98.44 50 ALA B CA 1
ATOM 1483 C C . ALA B 1 50 ? 6.035 13.883 2.344 1 98.44 50 ALA B C 1
ATOM 1485 O O . ALA B 1 50 ? 5.516 14.875 2.867 1 98.44 50 ALA B O 1
ATOM 1486 N N . GLU B 1 51 ? 7.285 13.789 2.01 1 98.44 51 GLU B N 1
ATOM 1487 C CA . GLU B 1 51 ? 8.188 14.906 2.26 1 98.44 51 GLU B CA 1
ATOM 1488 C C . GLU B 1 51 ? 7.754 16.156 1.493 1 98.44 51 GLU B C 1
ATOM 1490 O O . GLU B 1 51 ? 7.691 17.25 2.061 1 98.44 51 GLU B O 1
ATOM 1495 N N . ARG B 1 52 ? 7.488 15.969 0.242 1 97.81 52 ARG B N 1
ATOM 1496 C CA . ARG B 1 52 ? 7.066 17.078 -0.603 1 97.81 52 ARG B CA 1
ATOM 1497 C C . ARG B 1 52 ? 5.781 17.719 -0.078 1 97.81 52 ARG B C 1
ATOM 1499 O O . ARG B 1 52 ? 5.676 18.938 0.02 1 97.81 52 ARG B O 1
ATOM 1506 N N . GLU B 1 53 ? 4.789 16.922 0.246 1 97.44 53 GLU B N 1
ATOM 1507 C CA . GLU B 1 53 ? 3.498 17.422 0.721 1 97.44 53 GLU B CA 1
ATOM 1508 C C . GLU B 1 53 ? 3.652 18.203 2.018 1 97.44 53 GLU B C 1
ATOM 1510 O O . GLU B 1 53 ? 2.984 19.234 2.213 1 97.44 53 GLU B O 1
ATOM 1515 N N . VAL B 1 54 ? 4.52 17.734 2.957 1 97.56 54 VAL B N 1
ATOM 1516 C CA . VAL B 1 54 ? 4.746 18.453 4.207 1 97.56 54 VAL B CA 1
ATOM 1517 C C . VAL B 1 54 ? 5.359 19.828 3.912 1 97.56 54 VAL B C 1
ATOM 1519 O O . VAL B 1 54 ? 4.949 20.828 4.484 1 97.56 54 VAL B O 1
ATOM 1522 N N . GLN B 1 55 ? 6.305 19.812 3.023 1 96.94 55 GLN B N 1
ATOM 1523 C CA . GLN B 1 55 ? 6.914 21.078 2.619 1 96.94 55 GLN B CA 1
ATOM 1524 C C . GLN B 1 55 ? 5.883 22.016 1.999 1 96.94 55 GLN B C 1
ATOM 1526 O O . GLN B 1 55 ? 5.852 23.203 2.311 1 96.94 55 GLN B O 1
ATOM 1531 N N . GLU B 1 56 ? 5.113 21.516 1.125 1 95.94 56 GLU B N 1
ATOM 1532 C CA . GLU B 1 56 ? 4.098 22.312 0.448 1 95.94 56 GLU B CA 1
ATOM 1533 C C . GLU B 1 56 ? 3.062 22.844 1.437 1 95.94 56 GLU B C 1
ATOM 1535 O O . GLU B 1 56 ? 2.645 24 1.347 1 95.94 56 GLU B O 1
ATOM 1540 N N . GLU B 1 57 ? 2.662 22.062 2.396 1 96.44 57 GLU B N 1
ATOM 1541 C CA . GLU B 1 57 ? 1.545 22.406 3.275 1 96.44 57 GLU B CA 1
ATOM 1542 C C . GLU B 1 57 ? 1.986 23.344 4.398 1 96.44 57 GLU B C 1
ATOM 1544 O O . GLU B 1 57 ? 1.289 24.297 4.719 1 96.44 57 GLU B O 1
ATOM 1549 N N . ILE B 1 58 ? 3.188 23.062 5.043 1 96.31 58 ILE B N 1
ATOM 1550 C CA . ILE B 1 58 ? 3.523 23.859 6.211 1 96.31 58 ILE B CA 1
ATOM 1551 C C . ILE B 1 58 ? 4.957 24.375 6.09 1 96.31 58 ILE B C 1
ATOM 1553 O O . ILE B 1 58 ? 5.535 24.859 7.066 1 96.31 58 ILE B O 1
ATOM 1557 N N . SER B 1 59 ? 5.605 24.203 4.984 1 95.31 59 SER B N 1
ATOM 1558 C CA . SER B 1 59 ? 6.941 24.719 4.684 1 95.31 59 SER B CA 1
ATOM 1559 C C . SER B 1 59 ? 7.969 24.188 5.684 1 95.31 59 SER B C 1
ATOM 1561 O O . SER B 1 59 ? 8.805 24.953 6.172 1 95.31 59 SER B O 1
ATOM 1563 N N . ALA B 1 60 ? 7.887 22.984 5.98 1 96.88 60 ALA B N 1
ATOM 1564 C CA . ALA B 1 60 ? 8.805 22.391 6.953 1 96.88 60 ALA B CA 1
ATOM 1565 C C . ALA B 1 60 ? 9.695 21.344 6.297 1 96.88 60 ALA B C 1
ATOM 1567 O O . ALA B 1 60 ? 9.219 20.516 5.512 1 96.88 60 ALA B O 1
ATOM 1568 N N . ALA B 1 61 ? 10.953 21.391 6.707 1 97.5 61 ALA B N 1
ATOM 1569 C CA . ALA B 1 61 ? 11.883 20.328 6.309 1 97.5 61 ALA B CA 1
ATOM 1570 C C . ALA B 1 61 ? 11.805 19.141 7.262 1 97.5 61 ALA B C 1
ATOM 1572 O O . ALA B 1 61 ? 11.672 19.328 8.477 1 97.5 61 ALA B O 1
ATOM 1573 N N . THR B 1 62 ? 11.961 17.953 6.645 1 98.19 62 THR B N 1
ATOM 1574 C CA . THR B 1 62 ? 11.773 16.734 7.445 1 98.19 62 THR B CA 1
ATOM 1575 C C . THR B 1 62 ? 12.945 15.773 7.246 1 98.19 62 THR B C 1
ATOM 1577 O O . THR B 1 62 ? 13.68 15.883 6.266 1 98.19 62 THR B O 1
ATOM 1580 N N . SER B 1 63 ? 13.156 14.922 8.273 1 97.69 63 SER B N 1
ATOM 1581 C CA . SER B 1 63 ? 14.172 13.883 8.242 1 97.69 63 SER B CA 1
ATOM 1582 C C . SER B 1 63 ? 13.719 12.633 8.992 1 97.69 63 SER B C 1
ATOM 1584 O O . SER B 1 63 ? 12.617 12.609 9.547 1 97.69 63 SER B O 1
ATOM 1586 N N . ASP B 1 64 ? 14.5 11.484 8.852 1 97.94 64 ASP B N 1
ATOM 1587 C CA . ASP B 1 64 ? 14.344 10.266 9.641 1 97.94 64 ASP B CA 1
ATOM 1588 C C . ASP B 1 64 ? 12.984 9.617 9.391 1 97.94 64 ASP B C 1
ATOM 1590 O O . ASP B 1 64 ? 12.25 9.297 10.328 1 97.94 64 ASP B O 1
ATOM 1594 N N . PHE B 1 65 ? 12.68 9.383 8.203 1 98.31 65 PHE B N 1
ATOM 1595 C CA . PHE B 1 65 ? 11.414 8.75 7.848 1 98.31 65 PHE B CA 1
ATOM 1596 C C . PHE B 1 65 ? 11.422 7.281 8.242 1 98.31 65 PHE B C 1
ATOM 1598 O O . PHE B 1 65 ? 12.43 6.59 8.078 1 98.31 65 PHE B O 1
ATOM 1605 N N . SER B 1 66 ? 10.344 6.859 8.742 1 98 66 SER B N 1
ATOM 1606 C CA . SER B 1 66 ? 10.07 5.445 8.984 1 98 66 SER B CA 1
ATOM 1607 C C . SER B 1 66 ? 8.648 5.078 8.562 1 98 66 SER B C 1
ATOM 1609 O O . SER B 1 66 ? 7.691 5.762 8.93 1 98 66 SER B O 1
ATOM 1611 N N . LEU B 1 67 ? 8.562 4.047 7.805 1 97.75 67 LEU B N 1
ATOM 1612 C CA . LEU B 1 67 ? 7.246 3.578 7.395 1 97.75 67 LEU B CA 1
ATOM 1613 C C . LEU B 1 67 ? 6.566 2.816 8.531 1 97.75 67 LEU B C 1
ATOM 1615 O O . LEU B 1 67 ? 7.051 1.768 8.953 1 97.75 67 LEU B O 1
ATOM 1619 N N . LEU B 1 68 ? 5.414 3.305 8.953 1 97.12 68 LEU B N 1
ATOM 1620 C CA . LEU B 1 68 ? 4.668 2.648 10.023 1 97.12 68 LEU B CA 1
ATOM 1621 C C . LEU B 1 68 ? 3.768 1.553 9.469 1 97.12 68 LEU B C 1
ATOM 1623 O O . LEU B 1 68 ? 3.502 0.557 10.148 1 97.12 68 LEU B O 1
ATOM 1627 N N . GLY B 1 69 ? 3.264 1.767 8.312 1 96.75 69 GLY B N 1
ATOM 1628 C CA . GLY B 1 69 ? 2.365 0.83 7.656 1 96.75 69 GLY B CA 1
ATOM 1629 C C . GLY B 1 69 ? 1.655 1.424 6.453 1 96.75 69 GLY B C 1
ATOM 1630 O O . GLY B 1 69 ? 1.974 2.535 6.023 1 96.75 69 GLY B O 1
ATOM 1631 N N . VAL B 1 70 ? 0.847 0.629 5.82 1 97.62 70 VAL B N 1
ATOM 1632 C CA . VAL B 1 70 ? 0.028 1.041 4.688 1 97.62 70 VAL B CA 1
ATOM 1633 C C . VAL B 1 70 ? -1.438 0.715 4.961 1 97.62 70 VAL B C 1
ATOM 1635 O O . VAL B 1 70 ? -1.768 -0.404 5.363 1 97.62 70 VAL B O 1
ATOM 1638 N N . SER B 1 71 ? -2.256 1.713 4.789 1 96.62 71 SER B N 1
ATOM 1639 C CA . SER B 1 71 ? -3.684 1.541 5.039 1 96.62 71 SER B CA 1
ATOM 1640 C C . SER B 1 71 ? -4.473 1.496 3.736 1 96.62 71 SER B C 1
ATOM 1642 O O . SER B 1 71 ? -4.238 2.305 2.836 1 96.62 71 SER B O 1
ATOM 1644 N N . GLU B 1 72 ? -5.312 0.526 3.605 1 97.25 72 GLU B N 1
ATOM 1645 C CA . GLU B 1 72 ? -6.297 0.469 2.529 1 97.25 72 GLU B CA 1
ATOM 1646 C C . GLU B 1 72 ? -7.68 0.892 3.02 1 97.25 72 GLU B C 1
ATOM 1648 O O . GLU B 1 72 ? -8.203 0.327 3.984 1 97.25 72 GLU B O 1
ATOM 1653 N N . ASN B 1 73 ? -8.25 1.928 2.373 1 96 73 ASN B N 1
ATOM 1654 C CA . ASN B 1 73 ? -9.531 2.459 2.812 1 96 73 ASN B CA 1
ATOM 1655 C C . ASN B 1 73 ? -10.562 2.438 1.686 1 96 73 ASN B C 1
ATOM 1657 O O . ASN B 1 73 ? -10.328 3.01 0.618 1 96 73 ASN B O 1
ATOM 1661 N N . ILE B 1 74 ? -11.594 1.744 1.864 1 95.94 74 ILE B N 1
ATOM 1662 C CA . ILE B 1 74 ? -12.773 1.753 0.999 1 95.94 74 ILE B CA 1
ATOM 1663 C C . ILE B 1 74 ? -13.945 2.414 1.725 1 95.94 74 ILE B C 1
ATOM 1665 O O . ILE B 1 74 ? -14.328 1.981 2.812 1 95.94 74 ILE B O 1
ATOM 1669 N N . PHE B 1 75 ? -14.453 3.48 1.115 1 93.38 75 PHE B N 1
ATOM 1670 C CA . PHE B 1 75 ? -15.422 4.285 1.854 1 93.38 75 PHE B CA 1
ATOM 1671 C C . PHE B 1 75 ? -16.391 4.973 0.903 1 93.38 75 PHE B C 1
ATOM 1673 O O . PHE B 1 75 ? -16.297 4.82 -0.316 1 93.38 75 PHE B O 1
ATOM 1680 N N . SER B 1 76 ? -17.406 5.551 1.479 1 90.31 76 SER B N 1
ATOM 1681 C CA . SER B 1 76 ? -18.359 6.387 0.757 1 90.31 76 SER B CA 1
ATOM 1682 C C . SER B 1 76 ? -18.453 7.777 1.381 1 90.31 76 SER B C 1
ATOM 1684 O O . SER B 1 76 ? -18.547 7.906 2.604 1 90.31 76 SER B O 1
ATOM 1686 N N . CYS B 1 77 ? -18.172 8.758 0.565 1 81.94 77 CYS B N 1
ATOM 1687 C CA . CYS B 1 77 ? -18.344 10.141 0.995 1 81.94 77 CYS B CA 1
ATOM 1688 C C . CYS B 1 77 ? -19.406 10.844 0.166 1 81.94 77 CYS B C 1
ATOM 1690 O O . CYS B 1 77 ? -19.25 11.016 -1.044 1 81.94 77 CYS B O 1
ATOM 1692 N N . ASN B 1 78 ? -20.453 11.305 0.914 1 83.06 78 ASN B N 1
ATOM 1693 C CA . ASN B 1 78 ? -21.562 11.984 0.245 1 83.06 78 ASN B CA 1
ATOM 1694 C C . ASN B 1 78 ? -22.094 11.156 -0.925 1 83.06 78 ASN B C 1
ATOM 1696 O O . ASN B 1 78 ? -22.281 11.688 -2.023 1 83.06 78 ASN B O 1
ATOM 1700 N N . GLY B 1 79 ? -22.125 9.82 -0.79 1 84.56 79 GLY B N 1
ATOM 1701 C CA . GLY B 1 79 ? -22.688 8.906 -1.775 1 84.56 79 GLY B CA 1
ATOM 1702 C C . GLY B 1 79 ? -21.688 8.492 -2.84 1 84.56 79 GLY B C 1
ATOM 1703 O O . GLY B 1 79 ? -22 7.703 -3.729 1 84.56 79 GLY B O 1
ATOM 1704 N N . LYS B 1 80 ? -20.641 9.109 -2.83 1 90.69 80 LYS B N 1
ATOM 1705 C CA . LYS B 1 80 ? -19.625 8.75 -3.805 1 90.69 80 LYS B CA 1
ATOM 1706 C C . LYS B 1 80 ? -18.609 7.77 -3.211 1 90.69 80 LYS B C 1
ATOM 1708 O O . LYS B 1 80 ? -18.031 8.031 -2.156 1 90.69 80 LYS B O 1
ATOM 1713 N N . PRO B 1 81 ? -18.453 6.656 -3.916 1 93.81 81 PRO B N 1
ATOM 1714 C CA . PRO B 1 81 ? -17.5 5.691 -3.377 1 93.81 81 PRO B CA 1
ATOM 1715 C C . PRO B 1 81 ? -16.047 6.16 -3.514 1 93.81 81 PRO B C 1
ATOM 1717 O O . PRO B 1 81 ? -15.711 6.871 -4.465 1 93.81 81 PRO B O 1
ATOM 1720 N N . GLY B 1 82 ? -15.258 5.824 -2.555 1 95.38 82 GLY B N 1
ATOM 1721 C CA . GLY B 1 82 ? -13.828 6.082 -2.582 1 95.38 82 GLY B CA 1
ATOM 1722 C C . GLY B 1 82 ? -12.992 4.852 -2.275 1 95.38 82 GLY B C 1
ATOM 1723 O O . GLY B 1 82 ? -13.469 3.922 -1.621 1 95.38 82 GLY B O 1
ATOM 1724 N N . HIS B 1 83 ? -11.789 4.789 -2.76 1 97.38 83 HIS B N 1
ATOM 1725 C CA . HIS B 1 83 ? -10.789 3.746 -2.551 1 97.38 83 HIS B CA 1
ATOM 1726 C C . HIS B 1 83 ? -9.375 4.328 -2.561 1 97.38 83 HIS B C 1
ATOM 1728 O O . HIS B 1 83 ? -8.945 4.91 -3.559 1 97.38 83 HIS B O 1
ATOM 1734 N N . GLU B 1 84 ? -8.734 4.219 -1.401 1 97.25 84 GLU B N 1
ATOM 1735 C CA . GLU B 1 84 ? -7.398 4.805 -1.345 1 97.25 84 GLU B CA 1
ATOM 1736 C C . GLU B 1 84 ? -6.422 3.875 -0.625 1 97.25 84 GLU B C 1
ATOM 1738 O O . GLU B 1 84 ? -6.816 3.115 0.26 1 97.25 84 GLU B O 1
ATOM 1743 N N . ILE B 1 85 ? -5.238 3.883 -1.02 1 98.25 85 ILE B N 1
ATOM 1744 C CA . ILE B 1 85 ? -4.086 3.264 -0.372 1 98.25 85 ILE B CA 1
ATOM 1745 C C . ILE B 1 85 ? -3.172 4.344 0.2 1 98.25 85 ILE B C 1
ATOM 1747 O O . ILE B 1 85 ? -2.67 5.195 -0.538 1 98.25 85 ILE B O 1
ATOM 1751 N N . VAL B 1 86 ? -2.975 4.262 1.482 1 98.19 86 VAL B N 1
ATOM 1752 C CA . VAL B 1 86 ? -2.283 5.363 2.145 1 98.19 86 VAL B CA 1
ATOM 1753 C C . VAL B 1 86 ? -1.024 4.844 2.834 1 98.19 86 VAL B C 1
ATOM 1755 O O . VAL B 1 86 ? -1.105 4.047 3.771 1 98.19 86 VAL B O 1
ATOM 1758 N N . PHE B 1 87 ? 0.133 5.266 2.389 1 98.62 87 PHE B N 1
ATOM 1759 C CA . PHE B 1 87 ? 1.381 5.039 3.107 1 98.62 87 PHE B CA 1
ATOM 1760 C C . PHE B 1 87 ? 1.492 5.973 4.309 1 98.62 87 PHE B C 1
ATOM 1762 O O . PHE B 1 87 ? 1.341 7.188 4.172 1 98.62 87 PHE B O 1
ATOM 1769 N N . VAL B 1 88 ? 1.762 5.406 5.469 1 98.5 88 VAL B N 1
ATOM 1770 C CA . VAL B 1 88 ? 1.823 6.191 6.699 1 98.5 88 VAL B CA 1
ATOM 1771 C C . VAL B 1 88 ? 3.256 6.215 7.227 1 98.5 88 VAL B C 1
ATOM 1773 O O . VAL B 1 88 ? 3.791 5.184 7.637 1 98.5 88 VAL B O 1
ATOM 1776 N N . TYR B 1 89 ? 3.826 7.371 7.223 1 98.62 89 TYR B N 1
ATOM 1777 C CA . TYR B 1 89 ? 5.195 7.551 7.699 1 98.62 89 TYR B CA 1
ATOM 1778 C C . TYR B 1 89 ? 5.215 8.297 9.031 1 98.62 89 TYR B C 1
ATOM 1780 O O . TYR B 1 89 ? 4.293 9.055 9.336 1 98.62 89 TYR B O 1
ATOM 1788 N N . GLU B 1 90 ? 6.199 8.047 9.75 1 98.31 90 GLU B N 1
ATOM 1789 C CA . GLU B 1 90 ? 6.633 8.93 10.828 1 98.31 90 GLU B CA 1
ATOM 1790 C C . GLU B 1 90 ? 7.961 9.602 10.492 1 98.31 90 GLU B C 1
ATOM 1792 O O . GLU B 1 90 ? 8.836 8.984 9.883 1 98.31 90 GLU B O 1
ATOM 1797 N N . ALA B 1 91 ? 8.062 10.836 10.805 1 98.56 91 ALA B N 1
ATOM 1798 C CA . ALA B 1 91 ? 9.289 11.594 10.547 1 98.56 91 ALA B CA 1
ATOM 1799 C C . ALA B 1 91 ? 9.531 12.641 11.633 1 98.56 91 ALA B C 1
ATOM 1801 O O . ALA B 1 91 ? 8.766 12.727 12.594 1 98.56 91 ALA B O 1
ATOM 1802 N N . ARG B 1 92 ? 10.672 13.383 11.461 1 98.44 92 ARG B N 1
ATOM 1803 C CA . ARG B 1 92 ? 11.016 14.461 12.383 1 98.44 92 ARG B CA 1
ATOM 1804 C C . ARG B 1 92 ? 11.195 15.781 11.633 1 98.44 92 ARG B C 1
ATOM 1806 O O . ARG B 1 92 ? 11.695 15.797 10.508 1 98.44 92 ARG B O 1
ATOM 1813 N N . PHE B 1 93 ? 10.836 16.828 12.336 1 98.12 93 PHE B N 1
ATOM 1814 C CA . PHE B 1 93 ? 11.18 18.156 11.805 1 98.12 93 PHE B CA 1
ATOM 1815 C C . PHE B 1 93 ? 12.68 18.422 11.953 1 98.12 93 PHE B C 1
ATOM 1817 O O . PHE B 1 93 ? 13.266 18.109 13 1 98.12 93 PHE B O 1
ATOM 1824 N N . GLN B 1 94 ? 13.188 18.969 10.93 1 97.69 94 GLN B N 1
ATOM 1825 C CA . GLN B 1 94 ? 14.578 19.391 11.055 1 97.69 94 GLN B CA 1
ATOM 1826 C C . GLN B 1 94 ? 14.703 20.609 11.977 1 97.69 94 GLN B C 1
ATOM 1828 O O . GLN B 1 94 ? 15.68 20.734 12.711 1 97.69 94 GLN B O 1
ATOM 1833 N N . ASP B 1 95 ? 13.75 21.531 11.883 1 97 95 ASP B N 1
ATOM 1834 C CA . ASP B 1 95 ? 13.672 22.672 12.797 1 97 95 ASP B CA 1
ATOM 1835 C C . ASP B 1 95 ? 12.93 22.297 14.078 1 97 95 ASP B C 1
ATOM 1837 O O . ASP B 1 95 ? 11.695 22.25 14.102 1 97 95 ASP B O 1
ATOM 1841 N N . GLU B 1 96 ? 13.594 22.203 15.141 1 95 96 GLU B N 1
ATOM 1842 C CA . GLU B 1 96 ? 13.047 21.75 16.422 1 95 96 GLU B CA 1
ATOM 1843 C C . GLU B 1 96 ? 12.062 22.781 16.984 1 95 96 GLU B C 1
ATOM 1845 O O . GLU B 1 96 ? 11.258 22.453 17.859 1 95 96 GLU B O 1
ATOM 1850 N N . LEU B 1 97 ? 12.156 23.953 16.547 1 95.31 97 LEU B N 1
ATOM 1851 C CA . LEU B 1 97 ? 11.273 25 17.062 1 95.31 97 LEU B CA 1
ATOM 1852 C C . LEU B 1 97 ? 9.82 24.703 16.703 1 95.31 97 LEU B C 1
ATOM 1854 O O . LEU B 1 97 ? 8.906 25.188 17.375 1 95.31 97 LEU B O 1
ATOM 1858 N N . LEU B 1 98 ? 9.625 23.922 15.727 1 96.25 98 LEU B N 1
ATOM 1859 C CA . LEU B 1 98 ? 8.266 23.594 15.305 1 96.25 98 LEU B CA 1
ATOM 1860 C C . LEU B 1 98 ? 7.547 22.781 16.375 1 96.25 98 LEU B C 1
ATOM 1862 O O . LEU B 1 98 ? 6.324 22.875 16.516 1 96.25 98 LEU B O 1
ATOM 1866 N N . TYR B 1 99 ? 8.336 22.062 17.172 1 96.94 99 TYR B N 1
ATOM 1867 C CA . TYR B 1 99 ? 7.738 21.234 18.219 1 96.94 99 TYR B CA 1
ATOM 1868 C C . TYR B 1 99 ? 7.246 22.078 19.375 1 96.94 99 TYR B C 1
ATOM 1870 O O . TYR B 1 99 ? 6.48 21.609 20.219 1 96.94 99 TYR B O 1
ATOM 1878 N N . GLN B 1 100 ? 7.688 23.281 19.344 1 94.88 100 GLN B N 1
ATOM 1879 C CA . GLN B 1 100 ? 7.328 24.172 20.453 1 94.88 100 GLN B CA 1
ATOM 1880 C C . GLN B 1 100 ? 6.121 25.031 20.094 1 94.88 100 GLN B C 1
ATOM 1882 O O . GLN B 1 100 ? 5.602 25.766 20.953 1 94.88 100 GLN B O 1
ATOM 1887 N N . GLN B 1 101 ? 5.754 24.984 18.844 1 95 101 GLN B N 1
ATOM 1888 C CA . GLN B 1 101 ? 4.602 25.766 18.406 1 95 101 GLN B CA 1
ATOM 1889 C C . GLN B 1 101 ? 3.299 25.016 18.672 1 95 101 GLN B C 1
ATOM 1891 O O . GLN B 1 101 ? 3.158 23.844 18.297 1 95 101 GLN B O 1
ATOM 1896 N N . ASP B 1 102 ? 2.4 25.719 19.266 1 92.06 102 ASP B N 1
ATOM 1897 C CA . ASP B 1 102 ? 1.107 25.094 19.547 1 92.06 102 ASP B CA 1
ATOM 1898 C C . ASP B 1 102 ? 0.297 24.922 18.266 1 92.06 102 ASP B C 1
ATOM 1900 O O . ASP B 1 102 ? -0.405 23.922 18.094 1 92.06 102 ASP B O 1
ATOM 1904 N N . ILE B 1 103 ? 0.424 25.953 17.469 1 94.25 103 ILE B N 1
ATOM 1905 C CA . ILE B 1 103 ? -0.297 25.984 16.203 1 94.25 103 ILE B CA 1
ATOM 1906 C C . ILE B 1 103 ? 0.682 26.234 15.055 1 94.25 103 ILE B C 1
ATOM 1908 O O . ILE B 1 103 ? 1.554 27.094 15.156 1 94.25 103 ILE B O 1
ATOM 1912 N N . ILE B 1 104 ? 0.539 25.453 14.094 1 94.31 104 ILE B N 1
ATOM 1913 C CA . ILE B 1 104 ? 1.301 25.672 12.867 1 94.31 104 ILE B CA 1
ATOM 1914 C C . ILE B 1 104 ? 0.345 25.922 11.703 1 94.31 104 ILE B C 1
ATOM 1916 O O . ILE B 1 104 ? -0.488 25.078 11.375 1 94.31 104 ILE B O 1
ATOM 1920 N N . HIS B 1 105 ? 0.487 27.047 11.133 1 93.38 105 HIS B N 1
ATOM 1921 C CA . HIS B 1 105 ? -0.371 27.375 10 1 93.38 105 HIS B CA 1
ATOM 1922 C C . HIS B 1 105 ? 0.161 26.766 8.703 1 93.38 105 HIS B C 1
ATOM 1924 O O . HIS B 1 105 ? 1.375 26.656 8.516 1 93.38 105 HIS B O 1
ATOM 1930 N N . GLY B 1 106 ? -0.826 26.344 7.934 1 92.56 106 GLY B N 1
ATOM 1931 C CA . GLY B 1 106 ? -0.444 25.75 6.66 1 92.56 106 GLY B CA 1
ATOM 1932 C C . GLY B 1 106 ? -1.42 26.062 5.539 1 92.56 106 GLY B C 1
ATOM 1933 O O . GLY B 1 106 ? -2.295 26.922 5.695 1 92.56 106 GLY B O 1
ATOM 1934 N N . ILE B 1 107 ? -1.09 25.547 4.375 1 90.38 107 ILE B N 1
ATOM 1935 C CA . ILE B 1 107 ? -1.926 25.734 3.195 1 90.38 107 ILE B CA 1
ATOM 1936 C C . ILE B 1 107 ? -2.111 24.406 2.473 1 90.38 107 ILE B C 1
ATOM 1938 O O . ILE B 1 107 ? -1.149 23.656 2.277 1 90.38 107 ILE B O 1
ATOM 1942 N N . GLU B 1 108 ? -3.365 24.188 2.104 1 84.94 108 GLU B N 1
ATOM 1943 C CA . GLU B 1 108 ? -3.629 22.984 1.3 1 84.94 108 GLU B CA 1
ATOM 1944 C C . GLU B 1 108 ? -3.168 23.188 -0.141 1 84.94 108 GLU B C 1
ATOM 1946 O O . GLU B 1 108 ? -2.861 24.312 -0.555 1 84.94 108 GLU B O 1
ATOM 1951 N N . THR B 1 109 ? -3.082 22.031 -0.786 1 76.69 109 THR B N 1
ATOM 1952 C CA . THR B 1 109 ? -2.621 22.078 -2.168 1 76.69 109 THR B CA 1
ATOM 1953 C C . THR B 1 109 ? -3.535 22.969 -3.01 1 76.69 109 THR B C 1
ATOM 1955 O O . THR B 1 109 ? -3.094 23.562 -3.998 1 76.69 109 THR B O 1
ATOM 1958 N N . ASN B 1 110 ? -4.727 23.047 -2.566 1 78.81 110 ASN B N 1
ATOM 1959 C CA . ASN B 1 110 ? -5.664 23.875 -3.324 1 78.81 110 ASN B CA 1
ATOM 1960 C C . ASN B 1 110 ? -5.609 25.328 -2.885 1 78.81 110 ASN B C 1
ATOM 1962 O O . ASN B 1 110 ? -6.375 26.156 -3.381 1 78.81 110 ASN B O 1
ATOM 1966 N N . GLY B 1 111 ? -4.809 25.609 -1.96 1 82.88 111 GLY B N 1
ATOM 1967 C CA . GLY B 1 111 ? -4.609 26.984 -1.517 1 82.88 111 GLY B CA 1
ATOM 1968 C C . GLY B 1 111 ? -5.426 27.344 -0.286 1 82.88 111 GLY B C 1
ATOM 1969 O O . GLY B 1 111 ? -5.324 28.453 0.235 1 82.88 111 GLY B O 1
ATOM 1970 N N . VAL B 1 112 ? -6.184 26.469 0.173 1 85.38 112 VAL B N 1
ATOM 1971 C CA . VAL B 1 112 ? -7.023 26.703 1.344 1 85.38 112 VAL B CA 1
ATOM 1972 C C . VAL B 1 112 ? -6.172 26.625 2.611 1 85.38 112 VAL B C 1
ATOM 1974 O O . VAL B 1 112 ? -5.422 25.672 2.805 1 85.38 112 VAL B O 1
ATOM 1977 N N . PRO B 1 113 ? -6.344 27.641 3.35 1 90.38 113 PRO B N 1
ATOM 1978 C CA . PRO B 1 113 ? -5.586 27.609 4.602 1 90.38 113 PRO B CA 1
ATOM 1979 C C . PRO B 1 113 ? -6 26.453 5.512 1 90.38 113 PRO B C 1
ATOM 1981 O O . PRO B 1 113 ? -7.172 26.078 5.539 1 90.38 113 PRO B O 1
ATOM 1984 N N . ILE B 1 114 ? -4.93 25.969 6.164 1 90.12 114 ILE B N 1
ATOM 1985 C CA . ILE B 1 114 ? -5.23 24.938 7.148 1 90.12 114 ILE B CA 1
ATOM 1986 C C . ILE B 1 114 ? -4.543 25.266 8.469 1 90.12 114 ILE B C 1
ATOM 1988 O O . ILE B 1 114 ? -3.547 25.984 8.5 1 90.12 114 ILE B O 1
ATOM 1992 N N . VAL B 1 115 ? -5.172 24.734 9.516 1 95 115 VAL B N 1
ATOM 1993 C CA . VAL B 1 115 ? -4.609 24.875 10.852 1 95 115 VAL B CA 1
ATOM 1994 C C . VAL B 1 115 ? -4.199 23.5 11.375 1 95 115 VAL B C 1
ATOM 1996 O O . VAL B 1 115 ? -4.98 22.547 11.312 1 95 115 VAL B O 1
ATOM 1999 N N . THR B 1 116 ? -2.949 23.438 11.82 1 97 116 THR B N 1
ATOM 2000 C CA . THR B 1 116 ? -2.475 22.203 12.422 1 97 116 THR B CA 1
ATOM 2001 C C . THR B 1 116 ? -2.242 22.375 13.922 1 97 116 THR B C 1
ATOM 2003 O O . THR B 1 116 ? -1.775 23.422 14.359 1 97 116 THR B O 1
ATOM 2006 N N . ARG B 1 117 ? -2.574 21.344 14.648 1 97.12 117 ARG B N 1
ATOM 2007 C CA . ARG B 1 117 ? -2.406 21.328 16.094 1 97.12 117 ARG B CA 1
ATOM 2008 C C . ARG B 1 117 ? -1.916 19.969 16.578 1 97.12 117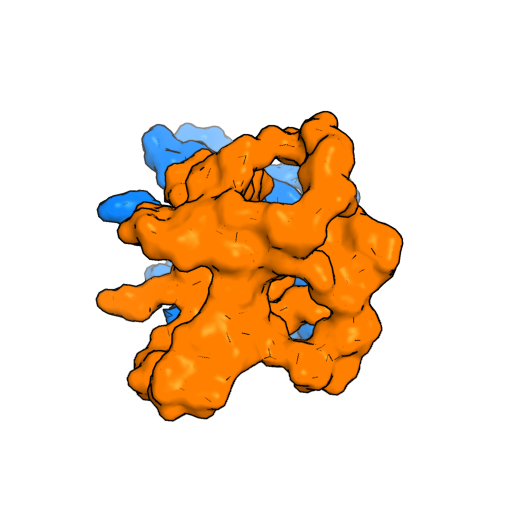 ARG B C 1
ATOM 2010 O O . ARG B 1 117 ? -1.941 18.984 15.828 1 97.12 117 ARG B O 1
ATOM 2017 N N . TRP B 1 118 ? -1.416 20.031 17.828 1 97.69 118 TRP B N 1
ATOM 2018 C CA . TRP B 1 118 ? -0.987 18.797 18.469 1 97.69 118 TRP B CA 1
ATOM 2019 C C . TRP B 1 118 ? -2.145 18.141 19.219 1 97.69 118 TRP B C 1
ATOM 2021 O O . TRP B 1 118 ? -2.771 18.766 20.078 1 97.69 118 TRP B O 1
ATOM 2031 N N . PHE B 1 119 ? -2.438 16.891 18.891 1 96.75 119 PHE B N 1
ATOM 2032 C CA . PHE B 1 119 ? -3.535 16.172 19.516 1 96.75 119 PHE B CA 1
ATOM 2033 C C . PHE B 1 119 ? -3.012 15 20.344 1 96.75 119 PHE B C 1
ATOM 2035 O O . PHE B 1 119 ? -2.092 14.305 19.922 1 96.75 119 PHE B O 1
ATOM 2042 N N . ASP B 1 120 ? -3.664 14.789 21.469 1 96.31 120 ASP B N 1
ATOM 2043 C CA . ASP B 1 120 ? -3.285 13.695 22.359 1 96.31 120 ASP B CA 1
ATOM 2044 C C . ASP B 1 120 ? -3.566 12.344 21.719 1 96.31 120 ASP B C 1
ATOM 2046 O O . ASP B 1 120 ? -4.684 12.086 21.266 1 96.31 120 ASP B O 1
ATOM 2050 N N . ILE B 1 121 ? -2.568 11.469 21.75 1 95.69 121 ILE B N 1
ATOM 2051 C CA . ILE B 1 121 ? -2.668 10.164 21.109 1 95.69 121 ILE B CA 1
ATOM 2052 C C . ILE B 1 121 ? -3.771 9.344 21.766 1 95.69 121 ILE B C 1
ATOM 2054 O O . ILE B 1 121 ? -4.508 8.625 21.094 1 95.69 121 ILE B O 1
ATOM 2058 N N . ASP B 1 122 ? -3.873 9.477 23.047 1 95.12 122 ASP B N 1
ATOM 2059 C CA . ASP B 1 122 ? -4.879 8.711 23.766 1 95.12 122 ASP B CA 1
ATOM 2060 C C . ASP B 1 122 ? -6.289 9.117 23.344 1 95.12 122 ASP B C 1
ATOM 2062 O O . ASP B 1 122 ? -7.18 8.266 23.234 1 95.12 122 ASP B O 1
ATOM 2066 N N . LEU B 1 123 ? -6.48 10.375 23.109 1 94.25 123 LEU B N 1
ATOM 2067 C CA . LEU B 1 123 ? -7.785 10.859 22.656 1 94.25 123 LEU B CA 1
ATOM 2068 C C . LEU B 1 123 ? -8.078 10.391 21.25 1 94.25 123 LEU B C 1
ATOM 2070 O O . LEU B 1 123 ? -9.234 10.109 20.906 1 94.25 123 LEU B O 1
ATOM 2074 N N . LEU B 1 124 ? -7.082 10.312 20.422 1 93.69 124 LEU B N 1
ATOM 2075 C CA . LEU B 1 124 ? -7.242 9.781 19.078 1 93.69 124 LEU B CA 1
ATOM 2076 C C . LEU B 1 124 ? -7.648 8.312 19.109 1 93.69 124 LEU B C 1
ATOM 2078 O O . LEU B 1 124 ? -8.578 7.902 18.406 1 93.69 124 LEU B O 1
ATOM 2082 N N . ARG B 1 125 ? -7.031 7.543 19.953 1 92.75 125 ARG B N 1
ATOM 2083 C CA . ARG B 1 125 ? -7.258 6.10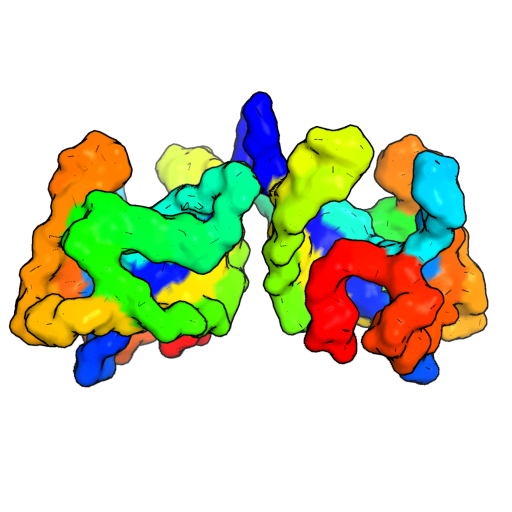5 20.062 1 92.75 125 ARG B CA 1
ATOM 2084 C C . ARG B 1 125 ? -8.641 5.809 20.625 1 92.75 125 ARG B C 1
ATOM 2086 O O . ARG B 1 125 ? -9.273 4.816 20.25 1 92.75 125 ARG B O 1
ATOM 2093 N N . SER B 1 126 ? -9.102 6.652 21.484 1 92.06 126 SER B N 1
ATOM 2094 C CA . SER B 1 126 ? -10.383 6.426 22.141 1 92.06 126 SER B CA 1
ATOM 2095 C C . SER B 1 126 ? -11.547 6.719 21.203 1 92.06 126 SER B C 1
ATOM 2097 O O . SER B 1 126 ? -12.688 6.328 21.469 1 92.06 126 SER B O 1
ATOM 2099 N N . GLY B 1 127 ? -11.289 7.469 20.203 1 89.94 127 GLY B N 1
ATOM 2100 C CA . GLY B 1 127 ? -12.336 7.816 19.25 1 89.94 127 GLY B CA 1
ATOM 2101 C C . GLY B 1 127 ? -13.055 9.109 19.609 1 89.94 127 GLY B C 1
ATOM 2102 O O . GLY B 1 127 ? -14.055 9.461 18.969 1 89.94 127 GLY B O 1
ATOM 2103 N N . GLU B 1 128 ? -12.594 9.805 20.562 1 92.56 128 GLU B N 1
ATOM 2104 C CA . GLU B 1 128 ? -13.188 11.086 20.953 1 92.56 128 GLU B CA 1
ATOM 2105 C C . GLU B 1 128 ? -12.977 12.141 19.875 1 92.56 128 GLU B C 1
ATOM 2107 O O . GLU B 1 128 ? -13.719 13.117 19.797 1 92.56 128 GLU B O 1
ATOM 2112 N N . ILE B 1 129 ? -11.922 11.93 19.141 1 92.31 129 ILE B N 1
ATOM 2113 C CA . ILE B 1 129 ? -11.609 12.828 18.031 1 92.31 129 ILE B CA 1
ATOM 2114 C C . ILE B 1 129 ? -11.766 12.078 16.719 1 92.31 129 ILE B C 1
ATOM 2116 O O . ILE B 1 129 ? -11.25 10.969 16.562 1 92.31 129 ILE B O 1
ATOM 2120 N N . ASN B 1 130 ? -12.484 12.633 15.773 1 92.38 130 ASN B N 1
ATOM 2121 C CA . ASN B 1 130 ? -12.633 12.031 14.445 1 92.38 130 ASN B CA 1
ATOM 2122 C C . ASN B 1 130 ? -11.352 12.156 13.625 1 92.38 130 ASN B C 1
ATOM 2124 O O . ASN B 1 130 ? -10.992 13.25 13.188 1 92.38 130 ASN B O 1
ATOM 2128 N N . PHE B 1 131 ? -10.75 11.039 13.43 1 93.56 131 PHE B N 1
ATOM 2129 C CA . PHE B 1 131 ? -9.469 10.977 12.742 1 93.56 131 PHE B CA 1
ATOM 2130 C C . PHE B 1 131 ? -9.594 10.242 11.414 1 93.56 131 PHE B C 1
ATOM 2132 O O . PHE B 1 131 ? -10.094 9.117 11.367 1 93.56 131 PHE B O 1
ATOM 2139 N N . TYR B 1 132 ? -9.227 10.898 10.289 1 92 132 TYR B N 1
ATOM 2140 C CA . TYR B 1 132 ? -9.211 10.289 8.961 1 92 132 TYR B CA 1
ATOM 2141 C C . TYR B 1 132 ? -7.801 10.297 8.383 1 92 132 TYR B C 1
ATOM 2143 O O . TYR B 1 132 ? -7.004 11.195 8.68 1 92 132 TYR B O 1
ATOM 2151 N N . PRO B 1 133 ? -7.562 9.359 7.418 1 90.75 133 PRO B N 1
ATOM 2152 C CA . PRO B 1 133 ? -8.406 8.188 7.145 1 90.75 133 PRO B CA 1
ATOM 2153 C C . PRO B 1 133 ? -8.414 7.184 8.289 1 90.75 133 PRO B C 1
ATOM 2155 O O . PRO B 1 133 ? -7.516 7.195 9.133 1 90.75 133 PRO B O 1
ATOM 2158 N N . HIS B 1 134 ? -9.391 6.379 8.188 1 84.31 134 HIS B N 1
ATOM 2159 C CA . HIS B 1 134 ? -9.484 5.355 9.227 1 84.31 134 HIS B CA 1
ATOM 2160 C C . HIS B 1 134 ? -8.328 4.363 9.125 1 84.31 134 HIS B C 1
ATOM 2162 O O . HIS B 1 134 ? -7.695 4.25 8.078 1 84.31 134 HIS B O 1
ATOM 2168 N N . GLY B 1 135 ? -7.938 3.711 10.172 1 87 135 GLY B N 1
ATOM 2169 C CA . GLY B 1 135 ? -6.906 2.682 10.148 1 87 135 GLY B CA 1
ATOM 2170 C C . GLY B 1 135 ? -5.559 3.174 10.633 1 87 135 GLY B C 1
ATOM 2171 O O . GLY B 1 135 ? -4.734 2.383 11.094 1 87 135 GLY B O 1
ATOM 2172 N N . ILE B 1 136 ? -5.375 4.469 10.422 1 91.44 136 ILE B N 1
ATOM 2173 C CA . ILE B 1 136 ? -4.082 5.023 10.797 1 91.44 136 ILE B CA 1
ATOM 2174 C C . ILE B 1 136 ? -3.932 4.992 12.32 1 91.44 136 ILE B C 1
ATOM 2176 O O . ILE B 1 136 ? -2.828 4.797 12.836 1 91.44 136 ILE B O 1
ATOM 2180 N N . VAL B 1 137 ? -5.043 5.156 12.961 1 90.25 137 VAL B N 1
ATOM 2181 C CA . VAL B 1 137 ? -4.996 5.207 14.422 1 90.25 137 VAL B CA 1
ATOM 2182 C C . VAL B 1 137 ? -4.445 3.891 14.961 1 90.25 137 VAL B C 1
ATOM 2184 O O . VAL B 1 137 ? -3.746 3.877 15.977 1 90.25 137 VAL B O 1
ATOM 2187 N N . ASP B 1 138 ? -4.637 2.812 14.258 1 89.56 138 ASP B N 1
ATOM 2188 C CA . ASP B 1 138 ? -4.164 1.495 14.68 1 89.56 138 ASP B CA 1
ATOM 2189 C C . ASP B 1 138 ? -2.648 1.384 14.539 1 89.56 138 ASP B C 1
ATOM 2191 O O . ASP B 1 138 ? -2.035 0.469 15.094 1 89.56 138 ASP B O 1
ATOM 2195 N N . MET B 1 139 ? -2.113 2.271 13.836 1 91.62 139 MET B N 1
ATOM 2196 C CA . MET B 1 139 ? -0.679 2.229 13.57 1 91.62 139 MET B CA 1
ATOM 2197 C C . MET B 1 139 ? 0.089 3.061 14.594 1 91.62 139 MET B C 1
ATOM 2199 O O . MET B 1 139 ? 1.317 2.988 14.664 1 91.62 139 MET B O 1
ATOM 2203 N N . ILE B 1 140 ? -0.629 3.949 15.211 1 87.69 140 ILE B N 1
ATOM 2204 C CA . ILE B 1 140 ? -0.016 4.871 16.156 1 87.69 140 ILE B CA 1
ATOM 2205 C C . ILE B 1 140 ? 0.086 4.203 17.531 1 87.69 140 ILE B C 1
ATOM 2207 O O . ILE B 1 140 ? -0.828 3.486 17.953 1 87.69 140 ILE B O 1
#

pLDDT: mean 94.15, std 5.49, range [58.41, 98.69]

Nearest PDB structures (foldseek):
  5gp0-assembly1_I  TM=7.542E-01  e=2.700E-08  Arabidopsis thaliana
  5wy6-assembly1_A  TM=7.196E-01  e=3.411E-08  Arabidopsis thaliana
  4kyx-assembly1_A  TM=7.192E-01  e=2.347E-07  Rickettsia felis URRWXCal2
  1vhz-assembly1_B  TM=7.251E-01  e=1.815E-06  Escherichia coli
  2rrk-assembly1_A  TM=6.385E-01  e=8.489E-07  Escherichia coli K-12

InterPro domains:
  IPR000086 NUDIX hydrolase domain [PF00293] (6-124)
  IPR000086 NUDIX hydrolase domain [PS51462] (2-137)
  IPR015797 NUDIX hydrolase-like domain superfamily [SSF55811] (4-122)

Radius of gyration: 21.25 Å; Cα contacts (8 Å, |Δi|>4): 609; chains: 2; bounding box: 43×60×50 Å

Solvent-accessible surface area (backbone atoms only — not comparable to full-atom values): 15339 Å² total; per-residue (Å²): 129,86,62,63,42,50,29,12,28,39,40,38,74,56,95,68,20,35,47,28,32,56,46,75,40,78,92,74,69,40,68,34,34,28,59,42,40,40,70,42,51,73,80,46,51,53,66,57,28,18,50,49,32,35,28,67,26,54,69,45,58,71,44,77,73,42,81,67,49,72,40,79,46,71,48,69,56,97,86,40,78,45,30,36,40,34,39,36,29,36,40,40,64,68,58,66,66,61,78,73,47,67,64,47,70,32,29,42,96,86,63,47,74,35,48,27,36,68,40,52,47,68,46,48,68,70,55,80,43,49,61,46,68,72,66,53,62,79,65,104,130,85,63,64,42,49,30,12,28,38,39,39,74,56,96,68,20,35,46,27,32,58,46,75,40,79,89,76,70,39,68,33,34,28,60,43,40,40,68,44,50,74,79,47,52,52,66,57,27,17,51,49,34,34,30,66,26,53,68,45,57,71,42,76,74,41,80,67,50,71,40,79,45,73,49,68,58,97,84,39,77,43,30,35,38,34,39,36,29,36,38,38,62,69,57,66,67,59,79,73,45,68,63,47,69,32,32,42,96,86,64,47,75,36,49,26,37,68,40,51,47,67,45,50,67,70,57,80,42,49,61,46,67,72,65,53,62,77,65,104